Protein AF-A0A336NIZ7-F1 (afdb_monomer_lite)

Structure (mmCIF, N/CA/C/O backbone):
data_AF-A0A336NIZ7-F1
#
_entry.id   AF-A0A336NIZ7-F1
#
loop_
_atom_site.group_PDB
_atom_site.id
_atom_site.type_symbol
_atom_site.label_atom_id
_atom_site.label_alt_id
_atom_site.label_comp_id
_atom_site.label_asym_id
_atom_site.label_entity_id
_atom_site.label_seq_id
_atom_site.pdbx_PDB_ins_code
_atom_site.Cartn_x
_atom_site.Cartn_y
_atom_site.Cartn_z
_atom_site.occupancy
_atom_site.B_iso_or_equiv
_atom_site.auth_seq_id
_atom_site.auth_comp_id
_atom_site.auth_asym_id
_atom_site.auth_atom_id
_atom_site.pdbx_PDB_model_num
ATOM 1 N N . MET A 1 1 ? -16.657 -0.344 4.236 1.00 91.69 1 MET A N 1
ATOM 2 C CA . MET A 1 1 ? -17.084 -0.888 2.934 1.00 91.69 1 MET A CA 1
ATOM 3 C C . MET A 1 1 ? -17.433 -2.347 3.129 1.00 91.69 1 MET A C 1
ATOM 5 O O . MET A 1 1 ? -16.694 -3.027 3.833 1.00 91.69 1 MET A O 1
ATOM 9 N N . GLN A 1 2 ? -18.567 -2.782 2.587 1.00 92.12 2 GLN A N 1
ATOM 10 C CA . GLN A 1 2 ? -19.069 -4.150 2.727 1.00 92.12 2 GLN A CA 1
ATOM 11 C C . GLN A 1 2 ? -19.799 -4.587 1.451 1.00 92.12 2 GLN A C 1
ATOM 13 O O . GLN A 1 2 ? -20.177 -3.731 0.654 1.00 92.12 2 GLN A O 1
ATOM 18 N N . ASN A 1 3 ? -20.048 -5.885 1.288 1.00 92.06 3 ASN A N 1
ATOM 19 C CA . ASN A 1 3 ? -20.947 -6.435 0.264 1.00 92.06 3 ASN A CA 1
ATOM 20 C C . ASN A 1 3 ? -20.522 -6.124 -1.185 1.00 92.06 3 ASN A C 1
ATOM 22 O O . ASN A 1 3 ? -21.270 -5.508 -1.940 1.00 92.06 3 ASN A O 1
ATOM 26 N N . ASN A 1 4 ? -19.323 -6.558 -1.577 1.00 95.00 4 ASN A N 1
ATOM 27 C CA . ASN A 1 4 ? -18.747 -6.405 -2.919 1.00 95.00 4 ASN A CA 1
ATOM 28 C C . ASN A 1 4 ? -18.605 -4.947 -3.384 1.00 95.00 4 ASN A C 1
ATOM 30 O O . ASN A 1 4 ? -18.619 -4.660 -4.581 1.00 95.00 4 ASN A O 1
ATOM 34 N N . THR A 1 5 ? -18.452 -4.007 -2.447 1.00 97.69 5 THR A N 1
ATOM 35 C CA . THR A 1 5 ? -18.218 -2.603 -2.797 1.00 97.69 5 THR A CA 1
ATOM 36 C C . THR A 1 5 ? -16.817 -2.444 -3.387 1.00 97.69 5 THR A C 1
ATOM 38 O O . THR A 1 5 ? -15.833 -2.907 -2.809 1.00 97.69 5 THR A O 1
ATOM 41 N N . LYS A 1 6 ? -16.717 -1.705 -4.494 1.00 98.31 6 LYS A N 1
ATOM 42 C CA . LYS A 1 6 ? -15.451 -1.233 -5.064 1.00 98.31 6 LYS A CA 1
ATOM 43 C C . LYS A 1 6 ? -15.303 0.269 -4.826 1.00 98.31 6 LYS A C 1
ATOM 45 O O . LYS A 1 6 ? -16.142 1.045 -5.276 1.00 98.31 6 LYS A O 1
ATOM 50 N N . TRP A 1 7 ? -14.240 0.684 -4.140 1.00 97.94 7 TRP A N 1
ATOM 51 C CA . TRP A 1 7 ? -13.861 2.094 -4.010 1.00 97.94 7 TRP A CA 1
ATOM 52 C C . TRP A 1 7 ? -12.679 2.388 -4.923 1.00 97.94 7 TRP A C 1
ATOM 54 O O . TRP A 1 7 ? -11.599 1.829 -4.746 1.00 97.94 7 TRP A O 1
ATOM 64 N N . THR A 1 8 ? -12.887 3.263 -5.905 1.00 97.81 8 THR A N 1
ATOM 65 C CA . THR A 1 8 ? -11.811 3.717 -6.786 1.00 97.81 8 THR A CA 1
ATOM 66 C C . THR A 1 8 ? -11.203 5.014 -6.260 1.00 97.81 8 THR A C 1
ATOM 68 O O . THR A 1 8 ? -11.919 5.999 -6.073 1.00 97.81 8 THR A O 1
ATOM 71 N N . LEU A 1 9 ? -9.892 5.007 -6.026 1.00 96.88 9 LEU A N 1
ATOM 72 C CA . LEU A 1 9 ? -9.109 6.183 -5.656 1.00 96.88 9 LEU A CA 1
ATOM 73 C C . LEU A 1 9 ? -8.657 6.894 -6.923 1.00 96.88 9 LEU A C 1
ATOM 75 O O . LEU A 1 9 ? -8.061 6.272 -7.792 1.00 96.88 9 LEU A O 1
ATOM 79 N N . LYS A 1 10 ? -8.975 8.183 -7.018 1.00 95.94 10 LYS A N 1
ATOM 80 C CA . LYS A 1 10 ? -8.782 8.996 -8.218 1.00 95.94 10 LYS A CA 1
ATOM 81 C C . LYS A 1 10 ? -8.064 10.289 -7.881 1.00 95.94 10 LYS A C 1
ATOM 83 O O . LYS A 1 10 ? -8.140 10.770 -6.747 1.00 95.94 10 LYS A O 1
ATOM 88 N N . THR A 1 11 ? -7.459 10.903 -8.889 1.00 95.50 11 THR A N 1
ATOM 89 C CA . THR A 1 11 ? -6.937 12.267 -8.780 1.00 95.50 11 THR A CA 1
ATOM 90 C C . THR A 1 11 ? -8.092 13.228 -8.525 1.00 95.50 11 THR A C 1
ATOM 92 O O . THR A 1 11 ? -9.075 13.256 -9.266 1.00 95.50 11 THR A O 1
ATOM 95 N N . SER A 1 12 ? -8.000 14.033 -7.468 1.00 92.94 12 SER A N 1
ATOM 96 C CA . SER A 1 12 ? -9.045 15.012 -7.181 1.00 92.94 12 SER A CA 1
ATOM 97 C C . SER A 1 12 ? -9.093 16.093 -8.264 1.00 92.94 12 SER A C 1
ATOM 99 O O . SER A 1 12 ? -8.086 16.727 -8.578 1.00 92.94 12 SER A O 1
ATOM 101 N N . THR A 1 13 ? -10.280 16.357 -8.806 1.00 90.69 13 THR A N 1
ATOM 102 C CA . THR A 1 13 ? -10.489 17.417 -9.805 1.00 90.69 13 THR A CA 1
ATOM 103 C C . THR A 1 13 ? -10.728 18.788 -9.174 1.00 90.69 13 THR A C 1
ATOM 105 O O . THR A 1 13 ? -10.539 19.800 -9.833 1.00 90.69 13 THR A O 1
ATOM 108 N N . ASN A 1 14 ? -11.120 18.827 -7.894 1.00 88.81 14 ASN A N 1
ATOM 109 C CA . ASN A 1 14 ? -11.666 20.025 -7.248 1.00 88.81 14 ASN A CA 1
ATOM 110 C C . ASN A 1 14 ? -10.979 20.382 -5.919 1.00 88.81 14 ASN A C 1
ATOM 112 O O . ASN A 1 14 ? -11.465 21.251 -5.196 1.00 88.81 14 ASN A O 1
ATOM 116 N N . LYS A 1 15 ? -9.876 19.715 -5.554 1.00 88.44 15 LYS A N 1
ATOM 117 C CA . LYS A 1 15 ? -9.129 20.051 -4.333 1.00 88.44 15 LYS A CA 1
ATOM 118 C C . LYS A 1 15 ? -8.457 21.411 -4.518 1.00 88.44 15 LYS A C 1
ATOM 120 O O . LYS A 1 15 ? -7.594 21.566 -5.384 1.00 88.44 15 LYS A O 1
ATOM 125 N N . LYS A 1 16 ? -8.868 22.378 -3.704 1.00 90.06 16 LYS A N 1
ATOM 126 C CA . LYS A 1 16 ? -8.425 23.771 -3.771 1.00 90.06 16 LYS A CA 1
ATOM 127 C C . LYS A 1 16 ? -7.690 24.187 -2.498 1.00 90.06 16 LYS A C 1
ATOM 129 O O . LYS A 1 16 ? -7.900 23.602 -1.435 1.00 90.06 16 LYS A O 1
ATOM 134 N N . SER A 1 17 ? -6.825 25.187 -2.621 1.00 87.94 17 SER A N 1
ATOM 135 C CA . SER A 1 17 ? -6.219 25.898 -1.496 1.00 87.94 17 SER A CA 1
ATOM 136 C C . SER A 1 17 ? -7.245 26.800 -0.801 1.00 87.94 17 SER A C 1
ATOM 138 O O . SER A 1 17 ? -8.374 26.957 -1.268 1.00 87.94 17 SER A O 1
ATOM 140 N N . GLN A 1 18 ? -6.840 27.437 0.302 1.00 86.62 18 GLN A N 1
ATOM 141 C CA . GLN A 1 18 ? -7.659 28.453 0.981 1.00 86.62 18 GLN A CA 1
ATOM 142 C C . GLN A 1 18 ? -8.001 29.647 0.075 1.00 86.62 18 GLN A C 1
ATOM 144 O O . GLN A 1 18 ? -9.035 30.272 0.269 1.00 86.62 18 GLN A O 1
ATOM 149 N N . ASN A 1 19 ? -7.180 29.911 -0.946 1.00 89.62 19 ASN A N 1
ATOM 150 C CA . ASN A 1 19 ? -7.397 30.978 -1.925 1.00 89.62 19 ASN A CA 1
ATOM 151 C C . ASN A 1 19 ? -8.186 30.489 -3.157 1.00 89.62 19 ASN A C 1
ATOM 153 O O . ASN A 1 19 ? -8.080 31.077 -4.228 1.00 89.62 19 ASN A O 1
ATOM 157 N N . GLU A 1 20 ? -8.900 29.364 -3.044 1.00 88.25 20 GLU A N 1
ATOM 158 C CA . GLU A 1 20 ? -9.711 28.728 -4.097 1.00 88.25 20 GLU A CA 1
ATOM 159 C C . GLU A 1 20 ? -8.970 28.289 -5.374 1.00 88.25 20 GLU A C 1
ATOM 161 O O . GLU A 1 20 ? -9.590 27.815 -6.333 1.00 88.25 20 GLU A O 1
ATOM 166 N N . GLN A 1 21 ? -7.641 28.367 -5.382 1.00 91.25 21 GLN A N 1
ATOM 167 C CA . GLN A 1 21 ? -6.816 27.875 -6.477 1.00 91.25 21 GLN A CA 1
ATOM 168 C C . GLN A 1 21 ? -6.712 26.351 -6.418 1.00 91.25 21 GLN A C 1
ATOM 170 O O . GLN A 1 21 ? -6.537 25.782 -5.340 1.00 91.25 21 GLN A O 1
ATOM 175 N N . LEU A 1 22 ? -6.787 25.680 -7.570 1.00 92.62 22 LEU A N 1
ATOM 176 C CA . LEU A 1 22 ? -6.527 24.243 -7.645 1.00 92.62 22 LEU A CA 1
ATOM 177 C C . LEU A 1 22 ? -5.131 23.921 -7.109 1.00 92.62 22 LEU A C 1
ATOM 179 O O . LEU A 1 22 ? -4.156 24.595 -7.437 1.00 92.62 22 LEU A O 1
ATOM 183 N N . LEU A 1 23 ? -5.062 22.890 -6.271 1.00 93.50 23 LEU A N 1
ATOM 184 C CA . LEU A 1 23 ? -3.800 22.406 -5.729 1.00 93.50 23 LEU A CA 1
ATOM 185 C C . LEU A 1 23 ? -2.949 21.729 -6.805 1.00 93.50 23 LEU A C 1
ATOM 187 O O . LEU A 1 23 ? -3.465 21.234 -7.812 1.00 93.50 23 LEU A O 1
ATOM 191 N N . ASP A 1 24 ? -1.648 21.648 -6.543 1.00 93.31 24 ASP A N 1
ATOM 192 C CA . ASP A 1 24 ? -0.726 20.882 -7.374 1.00 93.31 24 ASP A CA 1
ATOM 193 C C . ASP A 1 24 ? -1.159 19.408 -7.469 1.00 93.31 24 ASP A C 1
ATOM 195 O O . ASP A 1 24 ? -1.756 18.857 -6.533 1.00 93.31 24 ASP A O 1
ATOM 199 N N . ILE A 1 25 ? -0.894 18.758 -8.604 1.00 92.56 25 ILE A N 1
ATOM 200 C CA . ILE A 1 25 ? -1.332 17.378 -8.830 1.00 92.56 25 ILE A CA 1
ATOM 201 C C . ILE A 1 25 ? -0.774 16.414 -7.774 1.00 92.56 25 ILE A C 1
ATOM 203 O O . ILE A 1 25 ? -1.528 15.563 -7.296 1.00 92.56 25 ILE A O 1
ATOM 207 N N . ALA A 1 26 ? 0.451 16.628 -7.279 1.00 89.69 26 ALA A N 1
ATOM 208 C CA . ALA A 1 26 ? 1.041 15.825 -6.209 1.00 89.69 26 ALA A CA 1
ATOM 209 C C . ALA A 1 26 ? 0.214 15.870 -4.908 1.00 89.69 26 ALA A C 1
ATOM 211 O O . ALA A 1 26 ? 0.184 14.916 -4.132 1.00 89.69 26 ALA A O 1
ATOM 212 N N . GLN A 1 27 ? -0.529 16.954 -4.669 1.00 91.94 27 GLN A N 1
ATOM 213 C CA . GLN A 1 27 ? -1.443 17.076 -3.526 1.00 91.94 27 GLN A CA 1
ATOM 214 C C . GLN A 1 27 ? -2.837 16.499 -3.815 1.00 91.94 27 GLN A C 1
ATOM 216 O O . GLN A 1 27 ? -3.575 16.142 -2.884 1.00 91.94 27 GLN A O 1
ATOM 221 N N . ARG A 1 28 ? -3.222 16.431 -5.094 1.00 95.06 28 ARG A N 1
ATOM 222 C CA . ARG A 1 28 ? -4.527 15.942 -5.570 1.00 95.06 28 ARG A CA 1
ATOM 223 C C . ARG A 1 28 ? -4.579 14.426 -5.736 1.00 95.06 28 ARG A C 1
ATOM 225 O O . ARG A 1 28 ? -5.678 13.880 -5.675 1.00 95.06 28 ARG A O 1
ATOM 232 N N . VAL A 1 29 ? -3.432 13.759 -5.862 1.00 95.44 29 VAL A N 1
ATOM 233 C CA . VAL A 1 29 ? -3.313 12.286 -5.857 1.00 95.44 29 VAL A CA 1
ATOM 234 C C . VAL A 1 29 ? -3.297 11.672 -4.449 1.00 95.44 29 VAL A C 1
ATOM 236 O O . VAL A 1 29 ? -3.320 10.451 -4.287 1.00 95.44 29 VAL A O 1
ATOM 239 N N . ARG A 1 30 ? -3.301 12.514 -3.409 1.00 94.62 30 ARG A N 1
ATOM 240 C CA . ARG A 1 30 ? -3.371 12.099 -2.006 1.00 94.62 30 ARG A CA 1
ATOM 241 C C . ARG A 1 30 ? -4.811 12.032 -1.497 1.00 94.62 30 ARG A C 1
ATOM 243 O O . ARG A 1 30 ? -5.530 13.041 -1.508 1.00 94.62 30 ARG A O 1
ATOM 250 N N . SER A 1 31 ? -5.164 10.876 -0.938 1.00 95.12 31 SER A N 1
ATOM 251 C CA . SER A 1 31 ? -6.405 10.628 -0.200 1.00 95.12 31 SER A CA 1
ATOM 252 C C . SER A 1 31 ? -6.125 10.327 1.273 1.00 95.12 31 SER A C 1
ATOM 254 O O . SER A 1 31 ? -5.148 9.659 1.597 1.00 95.12 31 SER A O 1
ATOM 256 N N . ASP A 1 32 ? -7.005 10.785 2.162 1.00 94.38 32 ASP A N 1
ATOM 257 C CA . ASP A 1 32 ? -6.886 10.616 3.612 1.00 94.38 32 ASP A CA 1
ATOM 258 C C . ASP A 1 32 ? -8.187 10.037 4.179 1.00 94.38 32 ASP A C 1
ATOM 260 O O . ASP A 1 32 ? -9.279 10.532 3.892 1.00 94.38 32 ASP A O 1
ATOM 264 N N . ILE A 1 33 ? -8.079 9.004 5.011 1.00 94.69 33 ILE A N 1
ATOM 265 C CA . ILE A 1 33 ? -9.203 8.427 5.750 1.00 94.69 33 ILE A CA 1
ATOM 266 C C . ILE A 1 33 ? -8.791 8.126 7.190 1.00 94.69 33 ILE A C 1
ATOM 268 O O . ILE A 1 33 ? -7.702 7.634 7.465 1.00 94.69 33 ILE A O 1
ATOM 272 N N . SER A 1 34 ? -9.676 8.396 8.145 1.00 95.12 34 SER A N 1
ATOM 273 C CA . SER A 1 34 ? -9.349 8.181 9.560 1.00 95.12 34 SER A CA 1
ATOM 274 C C . SER A 1 34 ? -9.357 6.708 9.967 1.00 95.12 34 SER A C 1
ATOM 276 O O . SER A 1 34 ? -8.466 6.260 10.680 1.00 95.12 34 SER A O 1
ATOM 278 N N . VAL A 1 35 ? -10.355 5.946 9.519 1.00 95.94 35 VAL A N 1
ATOM 279 C CA . VAL A 1 35 ? -10.488 4.512 9.792 1.00 95.94 35 VAL A CA 1
ATOM 280 C C . VAL A 1 35 ? -11.074 3.835 8.567 1.00 95.94 35 VAL A C 1
ATOM 282 O O . VAL A 1 35 ? -12.094 4.280 8.040 1.00 95.94 35 VAL A O 1
ATOM 285 N N . LEU A 1 36 ? -10.467 2.729 8.151 1.00 97.12 36 LEU A N 1
ATOM 286 C CA . LEU A 1 36 ? -10.943 1.900 7.060 1.00 97.12 36 LEU A CA 1
ATOM 287 C C . LEU A 1 36 ? -11.350 0.519 7.578 1.00 97.12 36 LEU A C 1
ATOM 289 O O . LEU A 1 36 ? -10.544 -0.228 8.128 1.00 97.12 36 LEU A O 1
ATOM 293 N N . ASN A 1 37 ? -12.613 0.174 7.344 1.00 97.56 37 ASN A N 1
ATOM 294 C CA . ASN A 1 37 ? -13.128 -1.180 7.499 1.00 97.56 37 ASN A CA 1
ATOM 295 C C . ASN A 1 37 ? -13.465 -1.710 6.105 1.00 97.56 37 ASN A C 1
ATOM 297 O O . ASN A 1 37 ? -14.316 -1.125 5.425 1.00 97.56 37 ASN A O 1
ATOM 301 N N . ILE A 1 38 ? -12.804 -2.781 5.680 1.00 97.88 38 ILE A N 1
ATOM 302 C CA . ILE A 1 38 ? -12.994 -3.423 4.381 1.00 97.88 38 ILE A CA 1
ATOM 303 C C . ILE A 1 38 ? -13.462 -4.862 4.605 1.00 97.88 38 ILE A C 1
ATOM 305 O O . ILE A 1 38 ? -12.769 -5.659 5.231 1.00 97.88 38 ILE A O 1
ATOM 309 N N . ASN A 1 39 ? -14.671 -5.170 4.136 1.00 98.25 39 ASN A N 1
ATOM 310 C CA . ASN A 1 39 ? -15.272 -6.494 4.242 1.00 98.25 39 ASN A CA 1
ATOM 311 C C . ASN A 1 39 ? -15.780 -6.945 2.874 1.00 98.25 39 ASN A C 1
ATOM 313 O O . ASN A 1 39 ? -16.609 -6.240 2.305 1.00 98.25 39 ASN A O 1
ATOM 317 N N . ASP A 1 40 ? -15.299 -8.070 2.344 1.00 98.19 40 ASP A N 1
ATOM 318 C CA . ASP A 1 40 ? -15.721 -8.588 1.027 1.00 98.19 40 ASP A CA 1
ATOM 319 C C . ASP A 1 40 ? -15.803 -7.469 -0.026 1.00 98.19 40 ASP A C 1
ATOM 321 O O . ASP A 1 40 ? -16.867 -7.166 -0.557 1.00 98.19 40 ASP A O 1
ATOM 325 N N . SER A 1 41 ? -14.727 -6.702 -0.186 1.00 98.50 41 SER A N 1
ATOM 326 C CA . SER A 1 41 ? -14.725 -5.431 -0.919 1.00 98.50 41 SER A CA 1
ATOM 327 C C . SER A 1 41 ? -13.326 -5.121 -1.434 1.00 98.50 41 SER A C 1
ATOM 329 O O . SER A 1 41 ? -12.338 -5.642 -0.913 1.00 98.50 41 SER A O 1
ATOM 331 N N . SER A 1 42 ? -13.244 -4.231 -2.421 1.00 98.50 42 SER A N 1
ATOM 332 C CA . SER A 1 42 ? -11.987 -3.858 -3.066 1.00 98.50 42 SER A CA 1
ATOM 333 C C . SER A 1 42 ? -11.730 -2.356 -3.039 1.00 98.50 42 SER A C 1
ATOM 335 O O . SER A 1 42 ? -12.642 -1.539 -3.187 1.00 98.50 42 SER A O 1
ATOM 337 N N . ILE A 1 43 ? -10.461 -1.991 -2.885 1.00 98.62 43 ILE A N 1
ATOM 338 C CA . ILE A 1 43 ? -9.950 -0.656 -3.202 1.00 98.62 43 ILE A CA 1
ATOM 339 C C . ILE A 1 43 ? -9.138 -0.762 -4.483 1.00 98.62 43 ILE A C 1
ATOM 341 O O . ILE A 1 43 ? -8.327 -1.671 -4.642 1.00 98.62 43 ILE A O 1
ATOM 345 N N . VAL A 1 44 ? -9.357 0.164 -5.406 1.00 98.50 44 VAL A N 1
ATOM 346 C CA . VAL A 1 44 ? -8.657 0.191 -6.689 1.00 98.50 44 VAL A CA 1
ATOM 347 C C . VAL A 1 44 ? -8.084 1.576 -6.897 1.00 98.50 44 VAL A C 1
ATOM 349 O O . VAL A 1 44 ? -8.841 2.537 -7.001 1.00 98.50 44 VAL A O 1
ATOM 352 N N . PHE A 1 45 ? -6.764 1.684 -6.957 1.00 98.50 45 PHE A N 1
ATOM 353 C CA . PHE A 1 45 ? -6.133 2.904 -7.434 1.00 98.50 45 PHE A CA 1
ATOM 354 C C . PHE A 1 45 ? -6.383 3.035 -8.944 1.00 98.50 45 PHE A C 1
ATOM 356 O O . PHE A 1 45 ? -6.206 2.076 -9.699 1.00 98.50 45 PHE A O 1
ATOM 363 N N . GLU A 1 46 ? -6.906 4.184 -9.371 1.00 97.19 46 GLU A N 1
ATOM 364 C CA . GLU A 1 46 ? -7.043 4.516 -10.791 1.00 97.19 46 GLU A CA 1
ATOM 365 C C . GLU A 1 46 ? -5.660 4.688 -11.425 1.00 97.19 46 GLU A C 1
ATOM 367 O O . GLU A 1 46 ? -4.669 4.855 -10.720 1.00 97.19 46 GLU A O 1
ATOM 372 N N . GLU A 1 47 ? -5.585 4.613 -12.753 1.00 95.12 47 GLU A N 1
ATOM 373 C CA . GLU A 1 47 ? -4.318 4.804 -13.453 1.00 95.12 47 GLU A CA 1
ATOM 374 C C . GLU A 1 47 ? -3.663 6.152 -13.074 1.00 95.12 47 GLU A C 1
ATOM 376 O O . GLU A 1 47 ? -4.370 7.154 -12.880 1.00 95.12 47 GLU A O 1
ATOM 381 N N . PRO A 1 48 ? -2.319 6.196 -12.975 1.00 94.06 48 PRO A N 1
ATOM 382 C CA . PRO A 1 48 ? -1.588 7.416 -12.646 1.00 94.06 48 PRO A CA 1
ATOM 383 C C . PRO A 1 48 ? -1.951 8.567 -13.586 1.00 94.06 48 PRO A C 1
ATOM 385 O O . PRO A 1 48 ? -2.120 8.384 -14.791 1.00 94.06 48 PRO A O 1
ATOM 388 N N . THR A 1 49 ? -2.049 9.780 -13.045 1.00 93.25 49 THR A N 1
ATOM 389 C CA . THR A 1 49 ? -2.342 10.987 -13.834 1.00 93.25 49 THR A CA 1
ATOM 390 C C . THR A 1 49 ? -1.074 11.817 -13.970 1.00 93.25 49 THR A C 1
ATOM 392 O O . THR A 1 49 ? -0.497 12.187 -12.955 1.00 93.25 49 THR A O 1
ATOM 395 N N . GLU A 1 50 ? -0.641 12.116 -15.199 1.00 90.69 50 GLU A N 1
ATOM 396 C CA . GLU A 1 50 ? 0.596 12.883 -15.462 1.00 90.69 50 GLU A CA 1
ATOM 397 C C . GLU A 1 50 ? 1.807 12.317 -14.685 1.00 90.69 50 GLU A C 1
ATOM 399 O O . GLU A 1 50 ? 2.508 13.051 -13.996 1.00 90.69 50 GLU A O 1
ATOM 404 N N . ASP A 1 51 ? 1.997 10.993 -14.723 1.00 89.25 51 ASP A N 1
ATOM 405 C CA . ASP A 1 51 ? 3.028 10.241 -13.980 1.00 89.25 51 ASP A CA 1
ATOM 406 C C . ASP A 1 51 ? 2.949 10.325 -12.439 1.00 89.25 51 ASP A C 1
ATOM 408 O O . ASP A 1 51 ? 3.840 9.840 -11.738 1.00 89.25 51 ASP A O 1
ATOM 412 N N . HIS A 1 52 ? 1.865 10.874 -11.880 1.00 93.06 52 HIS A N 1
ATOM 413 C CA . HIS A 1 52 ? 1.631 10.901 -10.439 1.00 93.06 52 HIS A CA 1
ATOM 414 C C . HIS A 1 52 ? 0.784 9.708 -10.002 1.00 93.06 52 HIS A C 1
ATOM 416 O O . HIS A 1 52 ? -0.407 9.611 -10.316 1.00 93.06 52 HIS A O 1
ATOM 422 N N . TYR A 1 53 ? 1.421 8.826 -9.238 1.00 96.00 53 TYR A N 1
ATOM 423 C CA . TYR A 1 53 ? 0.786 7.701 -8.566 1.00 96.00 53 TYR A CA 1
ATOM 424 C C . TYR A 1 53 ? 0.062 8.158 -7.300 1.00 96.00 53 TYR A C 1
ATOM 426 O O . TYR A 1 53 ? 0.390 9.181 -6.686 1.00 96.00 53 TYR A O 1
ATOM 434 N N . HIS A 1 54 ? -0.947 7.398 -6.900 1.00 97.25 54 HIS A N 1
ATOM 435 C CA . HIS A 1 54 ? -1.829 7.764 -5.806 1.00 97.25 54 HIS A CA 1
ATOM 436 C C . HIS A 1 54 ? -1.301 7.273 -4.466 1.00 97.25 54 HIS A C 1
ATOM 438 O O . HIS A 1 54 ? -0.697 6.212 -4.332 1.00 97.25 54 HIS A O 1
ATOM 444 N N . THR A 1 55 ? -1.584 8.049 -3.422 1.00 96.94 55 THR A N 1
ATOM 445 C CA . THR A 1 55 ? -1.282 7.656 -2.044 1.00 96.94 55 THR A CA 1
ATOM 446 C C . THR A 1 55 ? -2.543 7.708 -1.197 1.00 96.94 55 THR A C 1
ATOM 448 O O . THR A 1 55 ? -3.200 8.749 -1.102 1.00 96.94 55 THR A O 1
ATOM 451 N N . LEU A 1 56 ? -2.869 6.593 -0.542 1.00 97.56 56 LEU A N 1
ATOM 452 C CA . LEU A 1 56 ? -3.907 6.532 0.483 1.00 97.56 56 LEU A CA 1
ATOM 453 C C . LEU A 1 56 ? -3.268 6.555 1.872 1.00 97.56 56 LEU A C 1
ATOM 455 O O . LEU A 1 56 ? -2.589 5.610 2.265 1.00 97.56 56 LEU A O 1
ATOM 459 N N . HIS A 1 57 ? -3.554 7.600 2.643 1.00 96.19 57 HIS A N 1
ATOM 460 C CA . HIS A 1 57 ? -3.252 7.663 4.067 1.00 96.19 57 HIS A CA 1
ATOM 461 C C . HIS A 1 57 ? -4.443 7.177 4.890 1.00 96.19 57 HIS A C 1
ATOM 463 O O . HIS A 1 57 ? -5.576 7.619 4.693 1.00 96.19 57 HIS A O 1
ATOM 469 N N . ILE A 1 58 ? -4.175 6.305 5.858 1.00 96.44 58 ILE A N 1
ATOM 470 C CA . ILE A 1 58 ? -5.154 5.787 6.814 1.00 96.44 58 ILE A CA 1
ATOM 471 C C . ILE A 1 58 ? -4.703 6.139 8.228 1.00 96.44 58 ILE A C 1
ATOM 473 O O . ILE A 1 58 ? -3.529 5.997 8.546 1.00 96.44 58 ILE A O 1
ATOM 477 N N . GLY A 1 59 ? -5.621 6.559 9.096 1.00 93.31 59 GLY A N 1
ATOM 478 C CA . GLY A 1 59 ? -5.312 6.916 10.485 1.00 93.31 59 GLY A CA 1
ATOM 479 C C . GLY A 1 59 ? -5.062 8.406 10.708 1.00 93.31 59 GLY A C 1
ATOM 480 O O . GLY A 1 59 ? -4.798 8.821 11.836 1.00 93.31 59 GLY A O 1
ATOM 481 N N . SER A 1 60 ? -5.184 9.241 9.671 1.00 79.56 60 SER A N 1
ATOM 482 C CA . SER A 1 60 ? -5.124 10.695 9.826 1.00 79.56 60 SER A CA 1
ATOM 483 C C . SER A 1 60 ? -6.429 11.246 10.430 1.00 79.56 60 SER A C 1
ATOM 485 O O . SER A 1 60 ? -7.533 10.779 10.148 1.00 79.56 60 SER A O 1
ATOM 487 N N . GLY A 1 61 ? -6.316 12.234 11.325 1.00 72.62 61 GLY A N 1
ATOM 488 C CA . GLY A 1 61 ? -7.467 12.979 11.860 1.00 72.62 61 GLY A CA 1
ATOM 489 C C . GLY A 1 61 ? -8.193 12.375 13.072 1.00 72.62 61 GLY A C 1
ATOM 490 O O . GLY A 1 61 ? -9.174 12.960 13.525 1.00 72.62 61 GLY A O 1
ATOM 491 N N . ARG A 1 62 ? -7.738 11.244 13.638 1.00 78.00 62 ARG A N 1
ATOM 492 C CA . ARG A 1 62 ? -8.283 10.681 14.896 1.00 78.00 62 ARG A CA 1
ATOM 493 C C . ARG A 1 62 ? -7.175 10.175 15.840 1.00 78.00 62 ARG A C 1
ATOM 495 O O . ARG A 1 62 ? -6.930 8.971 15.881 1.00 78.00 62 ARG A O 1
ATOM 502 N N . PRO A 1 63 ? -6.553 11.049 16.656 1.00 73.19 63 PRO A N 1
ATOM 503 C CA . PRO A 1 63 ? -5.330 10.733 17.411 1.00 73.19 63 PRO A CA 1
ATOM 504 C C . PRO A 1 63 ? -5.465 9.579 18.419 1.00 73.19 63 PRO A C 1
ATOM 506 O O . PRO A 1 63 ? -4.480 8.924 18.739 1.00 73.19 63 PRO A O 1
ATOM 509 N N . ASN A 1 64 ? -6.681 9.283 18.887 1.00 82.44 64 ASN A N 1
ATOM 510 C CA . ASN A 1 64 ? -6.923 8.231 19.881 1.00 82.44 64 ASN A CA 1
ATOM 511 C C . ASN A 1 64 ? -7.307 6.873 19.270 1.00 82.44 64 ASN A C 1
ATOM 513 O O . ASN A 1 64 ? -7.540 5.910 20.002 1.00 82.44 64 ASN A O 1
ATOM 517 N N . THR A 1 65 ? -7.400 6.769 17.940 1.00 87.56 65 THR A N 1
ATOM 518 C CA . THR A 1 65 ? -7.771 5.506 17.293 1.00 87.56 65 THR A CA 1
ATOM 519 C C . THR A 1 65 ? -6.525 4.687 17.007 1.00 87.56 65 THR A C 1
ATOM 521 O O . THR A 1 65 ? -5.786 4.982 16.078 1.00 87.56 65 THR A O 1
ATOM 524 N N . LYS A 1 66 ? -6.297 3.632 17.796 1.00 89.62 66 LYS A N 1
ATOM 525 C CA . LYS A 1 66 ? -5.165 2.725 17.561 1.00 89.62 66 LY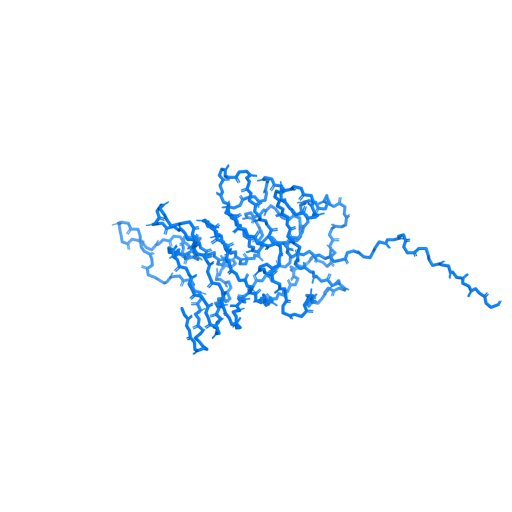S A CA 1
ATOM 526 C C . LYS A 1 66 ? -5.386 1.851 16.336 1.00 89.62 66 LYS A C 1
ATOM 528 O O . LYS A 1 66 ? -4.512 1.768 15.491 1.00 89.62 66 LYS A O 1
ATOM 533 N N . LYS A 1 67 ? -6.549 1.208 16.230 1.00 93.50 67 LYS A N 1
ATOM 534 C CA . LYS A 1 67 ? -6.865 0.264 15.154 1.00 93.50 67 LYS A CA 1
ATOM 535 C C . LYS A 1 67 ? -7.570 0.977 14.007 1.00 93.50 67 LYS A C 1
ATOM 537 O O . LYS A 1 67 ? -8.761 1.265 14.097 1.00 93.50 67 LYS A O 1
ATOM 542 N N . VAL A 1 68 ? -6.822 1.279 12.953 1.00 97.19 68 VAL A N 1
ATOM 543 C CA . VAL A 1 68 ? -7.269 2.172 11.870 1.00 97.19 68 VAL A CA 1
ATOM 544 C C . VAL A 1 68 ? -7.550 1.430 10.566 1.00 97.19 68 VAL A C 1
ATOM 546 O O . VAL A 1 68 ? -8.270 1.956 9.725 1.00 97.19 68 VAL A O 1
ATOM 549 N N . TYR A 1 69 ? -7.045 0.202 10.410 1.00 98.12 69 TYR A N 1
ATOM 550 C CA . TYR A 1 69 ? -7.319 -0.652 9.255 1.00 98.12 69 TYR A CA 1
ATOM 551 C C . TYR A 1 69 ? -7.826 -2.027 9.694 1.00 98.12 69 TYR A C 1
ATOM 553 O O . TYR A 1 69 ? -7.154 -2.768 10.421 1.00 98.12 69 TYR A O 1
ATOM 561 N N . ASN A 1 70 ? -9.013 -2.393 9.223 1.00 98.00 70 ASN A N 1
ATOM 562 C CA . ASN A 1 70 ? -9.669 -3.649 9.559 1.00 98.00 70 ASN A CA 1
ATOM 563 C C . ASN A 1 70 ? -10.126 -4.358 8.288 1.00 98.00 70 ASN A C 1
ATOM 565 O O . ASN A 1 70 ? -11.065 -3.897 7.641 1.00 98.00 70 ASN A O 1
ATOM 569 N N . ALA A 1 71 ? -9.481 -5.477 7.966 1.00 98.31 71 ALA A N 1
ATOM 570 C CA . ALA A 1 71 ? -9.884 -6.351 6.874 1.00 98.31 71 ALA A CA 1
ATOM 571 C C . ALA A 1 71 ? -10.603 -7.599 7.395 1.00 98.31 71 ALA A C 1
ATOM 573 O O . ALA A 1 71 ? -10.130 -8.276 8.310 1.00 98.31 71 ALA A O 1
ATOM 574 N N . THR A 1 72 ? -11.738 -7.913 6.785 1.00 98.00 72 THR A N 1
ATOM 575 C CA . THR A 1 72 ? -12.514 -9.137 7.002 1.00 98.00 72 THR A CA 1
ATOM 576 C C . THR A 1 72 ? -12.982 -9.685 5.657 1.00 98.00 72 THR A C 1
ATOM 578 O O . THR A 1 72 ? -13.025 -8.955 4.665 1.00 98.00 72 THR A O 1
ATOM 581 N N . GLY A 1 73 ? -13.314 -10.976 5.608 1.00 96.81 73 GLY A N 1
ATOM 582 C CA . GLY A 1 73 ? -13.742 -11.610 4.361 1.00 96.81 73 GLY A CA 1
ATOM 583 C C . GLY A 1 73 ? -12.692 -11.488 3.248 1.00 96.81 73 GLY A C 1
ATOM 584 O O . GLY A 1 73 ? -11.484 -11.458 3.506 1.00 96.81 73 GLY A O 1
ATOM 585 N N . LYS A 1 74 ? -13.150 -11.400 2.000 1.00 97.19 74 LYS A N 1
ATOM 586 C CA . LYS A 1 74 ? -12.320 -11.183 0.812 1.00 97.19 74 LYS A CA 1
ATOM 587 C C . LYS A 1 74 ? -12.040 -9.686 0.616 1.00 97.19 74 LYS A C 1
ATOM 589 O O . LYS A 1 74 ? -12.680 -9.015 -0.188 1.00 97.19 74 LYS A O 1
ATOM 594 N N . ALA A 1 75 ? -11.094 -9.158 1.388 1.00 98.38 75 ALA A N 1
ATOM 595 C CA . ALA A 1 75 ? -10.602 -7.789 1.242 1.00 98.38 75 ALA A CA 1
ATOM 596 C C . ALA A 1 75 ? -9.492 -7.705 0.184 1.00 98.38 75 ALA A C 1
ATOM 598 O O . ALA A 1 75 ? -8.514 -8.454 0.256 1.00 98.38 75 ALA A O 1
ATOM 599 N N . GLU A 1 76 ? -9.615 -6.774 -0.761 1.00 98.62 76 GLU A N 1
ATOM 600 C CA . GLU A 1 76 ? -8.695 -6.646 -1.897 1.00 98.62 76 GLU A CA 1
ATOM 601 C C . GLU A 1 76 ? -8.204 -5.205 -2.084 1.00 98.62 76 GLU A C 1
ATOM 603 O O . GLU A 1 76 ? -8.955 -4.248 -1.884 1.00 98.62 76 GLU A O 1
ATOM 608 N N . ILE A 1 77 ? -6.947 -5.039 -2.499 1.00 98.75 77 ILE A N 1
ATOM 609 C CA . ILE A 1 77 ? -6.408 -3.748 -2.947 1.00 98.75 77 ILE A CA 1
ATOM 610 C C . ILE A 1 77 ? -5.631 -3.947 -4.249 1.00 98.75 77 ILE A C 1
ATOM 612 O O . ILE A 1 77 ? -4.796 -4.846 -4.347 1.00 98.75 77 ILE A O 1
ATOM 616 N N . HIS A 1 78 ? -5.905 -3.098 -5.237 1.00 98.56 78 HIS A N 1
ATOM 617 C CA . HIS A 1 78 ? -5.261 -3.104 -6.548 1.00 98.56 78 HIS A CA 1
ATOM 618 C C . HIS A 1 78 ? -4.355 -1.884 -6.688 1.00 98.56 78 HIS A C 1
ATOM 620 O O . HIS A 1 78 ? -4.856 -0.762 -6.654 1.00 98.56 78 HIS A O 1
ATOM 626 N N . PHE A 1 79 ? -3.056 -2.128 -6.853 1.00 98.44 79 PHE A N 1
ATOM 627 C CA . PHE A 1 79 ? -2.009 -1.121 -7.028 1.00 98.44 79 PHE A CA 1
ATOM 628 C C . PHE A 1 79 ? -1.566 -1.041 -8.490 1.00 98.44 79 PHE A C 1
ATOM 630 O O . PHE A 1 79 ? -1.494 -2.067 -9.172 1.00 98.44 79 PHE A O 1
ATOM 637 N N . ASN A 1 80 ? -1.177 0.151 -8.928 1.00 96.88 80 ASN A N 1
ATOM 638 C CA . ASN A 1 80 ? -0.445 0.387 -10.161 1.00 96.88 80 ASN A CA 1
ATOM 639 C C . ASN A 1 80 ? 1.039 0.585 -9.852 1.00 96.88 80 ASN A C 1
ATOM 641 O O . ASN A 1 80 ? 1.404 1.249 -8.879 1.00 96.88 80 ASN A O 1
ATOM 645 N N . VAL A 1 81 ? 1.903 0.017 -10.693 1.00 93.56 81 VAL A N 1
ATOM 646 C CA . VAL A 1 81 ? 3.357 0.200 -10.607 1.00 93.56 81 VAL A CA 1
ATOM 647 C C . VAL A 1 81 ? 3.985 0.331 -11.994 1.00 93.56 81 VAL A C 1
ATOM 649 O O . VAL A 1 81 ? 3.596 -0.350 -12.940 1.00 93.56 81 VAL A O 1
ATOM 652 N N . GLU A 1 82 ? 5.008 1.158 -12.114 1.00 91.50 82 GLU A N 1
ATOM 653 C CA . GLU A 1 82 ? 6.021 1.052 -13.161 1.00 91.50 82 GLU A CA 1
ATOM 654 C C . GLU A 1 82 ? 7.323 0.638 -12.475 1.00 91.50 82 GLU A C 1
ATOM 656 O O . GLU A 1 82 ? 7.705 1.181 -11.437 1.00 91.50 82 GLU A O 1
ATOM 661 N N . TRP A 1 83 ? 7.975 -0.401 -12.992 1.00 87.38 83 TRP A N 1
ATOM 662 C CA . TRP A 1 83 ? 9.117 -0.995 -12.308 1.00 87.38 83 TRP A CA 1
ATOM 663 C C . TRP A 1 83 ? 10.324 -0.050 -12.297 1.00 87.38 83 TRP A C 1
ATOM 665 O O . TRP A 1 83 ? 11.063 0.025 -13.273 1.00 87.38 83 TRP A O 1
ATOM 675 N N . SER A 1 84 ? 10.540 0.610 -11.159 1.00 79.81 84 SER A N 1
ATOM 676 C CA . SER A 1 84 ? 11.656 1.517 -10.882 1.00 79.81 84 SER A CA 1
ATOM 677 C C . SER A 1 84 ? 12.532 0.972 -9.737 1.00 79.81 84 SER A C 1
ATOM 679 O O . SER A 1 84 ? 12.500 1.497 -8.619 1.00 79.81 84 SER A O 1
ATOM 681 N N . ASP A 1 85 ? 13.248 -0.141 -9.972 1.00 76.12 85 ASP A N 1
ATOM 682 C CA . ASP A 1 85 ? 14.119 -0.773 -8.954 1.00 76.12 85 ASP A CA 1
ATOM 683 C C . ASP A 1 85 ? 15.167 0.221 -8.437 1.00 76.12 85 ASP A C 1
ATOM 685 O O . ASP A 1 85 ? 15.634 1.090 -9.172 1.00 76.12 85 ASP A O 1
ATOM 689 N N . SER A 1 86 ? 15.551 0.078 -7.170 1.00 69.75 86 SER A N 1
ATOM 690 C CA . SER A 1 86 ? 16.587 0.895 -6.519 1.00 69.75 86 SER A CA 1
ATOM 691 C C . SER A 1 86 ? 16.313 2.409 -6.462 1.00 69.75 86 SER A C 1
ATOM 693 O O . SER A 1 86 ? 17.155 3.160 -5.966 1.00 69.75 86 SER A O 1
ATOM 695 N N . ALA A 1 87 ? 15.146 2.884 -6.912 1.00 72.06 87 ALA A N 1
ATOM 696 C CA . ALA A 1 87 ? 14.744 4.270 -6.732 1.00 72.06 87 ALA A CA 1
ATOM 697 C C . ALA A 1 87 ? 14.513 4.572 -5.241 1.00 72.06 87 ALA A C 1
ATOM 699 O O . ALA A 1 87 ? 13.956 3.761 -4.487 1.00 72.06 87 ALA A O 1
ATOM 700 N N . ALA A 1 88 ? 14.913 5.773 -4.814 1.00 78.56 88 ALA A N 1
ATOM 701 C CA . ALA A 1 88 ? 14.479 6.319 -3.531 1.00 78.56 88 ALA A CA 1
ATOM 702 C C . ALA A 1 88 ? 12.945 6.294 -3.463 1.00 78.56 88 ALA A C 1
ATOM 704 O O . ALA A 1 88 ? 12.289 6.501 -4.482 1.00 78.56 88 ALA A O 1
ATOM 705 N N . VAL A 1 89 ? 12.368 6.050 -2.283 1.00 79.38 89 VAL A N 1
ATOM 706 C CA . VAL A 1 89 ? 10.922 5.790 -2.158 1.00 79.38 89 VAL A CA 1
ATOM 707 C C . VAL A 1 89 ? 10.049 6.920 -2.719 1.00 79.38 89 VAL A C 1
ATOM 709 O O . VAL A 1 89 ? 9.027 6.665 -3.334 1.00 79.38 89 VAL A O 1
ATOM 712 N N . ASN A 1 90 ? 10.498 8.172 -2.611 1.00 79.56 90 ASN A N 1
ATOM 713 C CA . ASN A 1 90 ? 9.814 9.349 -3.157 1.00 79.56 90 ASN A CA 1
ATOM 714 C C . ASN A 1 90 ? 9.940 9.514 -4.684 1.00 79.56 90 ASN A C 1
ATOM 716 O O . ASN A 1 90 ? 9.371 10.445 -5.246 1.00 79.56 90 ASN A O 1
ATOM 720 N N . LYS A 1 91 ? 10.728 8.662 -5.339 1.00 84.12 91 LYS A N 1
ATOM 721 C CA . LYS A 1 91 ? 10.902 8.589 -6.793 1.00 84.12 91 LYS A CA 1
ATOM 722 C C . LYS A 1 91 ? 10.365 7.277 -7.366 1.00 84.12 91 LYS A C 1
ATOM 724 O O . LYS A 1 91 ? 10.500 7.049 -8.564 1.00 84.12 91 LYS A O 1
ATOM 729 N N . GLN A 1 92 ? 9.821 6.399 -6.522 1.00 88.69 92 GLN A N 1
ATOM 730 C CA . GLN A 1 92 ? 9.220 5.158 -6.985 1.00 88.69 92 GLN A CA 1
ATOM 731 C C . GLN A 1 92 ? 7.928 5.464 -7.729 1.00 88.69 92 GLN A C 1
ATOM 733 O O . GLN A 1 92 ? 7.105 6.261 -7.285 1.00 88.69 92 GLN A O 1
ATOM 738 N N . LYS A 1 93 ? 7.752 4.796 -8.863 1.00 91.88 93 LYS A N 1
ATOM 739 C CA . LYS A 1 93 ? 6.532 4.876 -9.657 1.00 91.88 93 LYS A CA 1
ATOM 740 C C . LYS A 1 93 ? 5.557 3.800 -9.199 1.00 91.88 93 LYS A C 1
ATOM 742 O O . LYS A 1 93 ? 5.416 2.753 -9.830 1.00 91.88 93 LYS A O 1
ATOM 747 N N . ALA A 1 94 ? 4.957 4.009 -8.037 1.00 94.50 94 ALA A N 1
ATOM 748 C CA . ALA A 1 94 ? 4.047 3.050 -7.434 1.00 94.50 94 ALA A CA 1
ATOM 749 C C . ALA A 1 94 ? 2.952 3.753 -6.639 1.00 94.50 94 ALA A C 1
ATOM 751 O O . ALA A 1 94 ? 3.186 4.787 -6.018 1.00 94.50 94 ALA A O 1
ATOM 752 N N . ASP A 1 95 ? 1.767 3.150 -6.615 1.00 97.69 95 ASP A N 1
ATOM 753 C CA . ASP A 1 95 ? 0.753 3.539 -5.646 1.00 97.69 95 ASP A CA 1
ATOM 754 C C . ASP A 1 95 ? 1.199 3.143 -4.233 1.00 97.69 95 ASP A C 1
ATOM 756 O O . ASP A 1 95 ? 1.834 2.102 -4.021 1.00 97.69 95 ASP A O 1
ATOM 760 N N . HIS A 1 96 ? 0.825 3.956 -3.246 1.00 97.12 96 HIS A N 1
ATOM 761 C CA . HIS A 1 96 ? 1.240 3.767 -1.860 1.00 97.12 96 HIS A CA 1
ATOM 762 C C . HIS A 1 96 ? 0.054 3.742 -0.892 1.00 97.12 96 HIS A C 1
ATOM 764 O O . HIS A 1 96 ? -0.873 4.553 -0.955 1.00 97.12 96 HIS A O 1
ATOM 770 N N . LEU A 1 97 ? 0.117 2.832 0.076 1.00 98.06 97 LEU A N 1
ATOM 771 C CA . LEU A 1 97 ? -0.800 2.748 1.206 1.00 98.06 97 LEU A CA 1
ATOM 772 C C . LEU A 1 97 ? -0.043 3.015 2.508 1.00 98.06 97 LEU A C 1
ATOM 774 O O . LEU A 1 97 ? 0.774 2.206 2.942 1.00 98.06 97 LEU A O 1
ATOM 778 N N . LEU A 1 98 ? -0.340 4.134 3.160 1.00 96.31 98 LEU A N 1
ATOM 779 C CA . LEU A 1 98 ? 0.349 4.583 4.367 1.00 96.31 98 LEU A CA 1
ATOM 780 C C . LEU A 1 98 ? -0.604 4.521 5.561 1.00 96.31 98 LEU A C 1
ATOM 782 O O . LEU A 1 98 ? -1.565 5.280 5.653 1.00 96.31 98 LEU A O 1
ATOM 786 N N . ILE A 1 99 ? -0.354 3.592 6.481 1.00 96.62 99 ILE A N 1
ATOM 787 C CA . ILE A 1 99 ? -1.238 3.299 7.610 1.00 96.6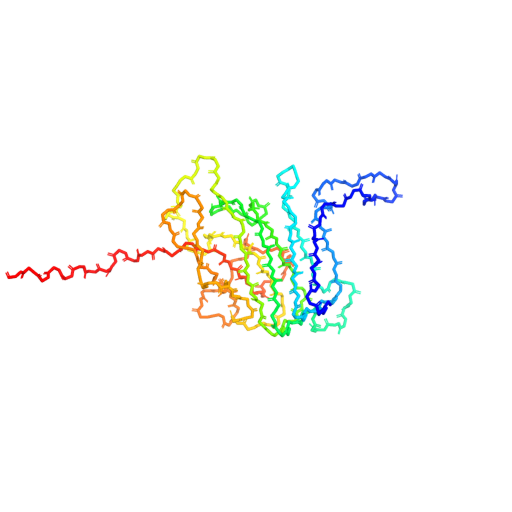2 99 ILE A CA 1
ATOM 788 C C . ILE A 1 99 ? -0.606 3.794 8.910 1.00 96.62 99 ILE A C 1
ATOM 790 O O . ILE A 1 99 ? 0.353 3.223 9.433 1.00 96.62 99 ILE A O 1
ATOM 794 N N . HIS A 1 100 ? -1.203 4.841 9.467 1.00 94.00 100 HIS A N 1
ATOM 795 C CA . HIS A 1 100 ? -0.829 5.466 10.727 1.00 94.00 100 HIS A CA 1
ATOM 796 C C . HIS A 1 100 ? -1.587 4.832 11.905 1.00 94.00 100 HIS A C 1
ATOM 798 O O . HIS A 1 100 ? -2.411 5.472 12.552 1.00 94.00 100 HIS A O 1
ATOM 804 N N . GLY A 1 101 ? -1.332 3.550 12.166 1.00 94.00 101 GLY A N 1
ATOM 805 C CA . GLY A 1 101 ? -1.929 2.814 13.279 1.00 94.00 101 GLY A CA 1
ATOM 806 C C . GLY A 1 101 ? -1.869 1.299 13.098 1.00 94.00 101 GLY A C 1
ATOM 807 O O . GLY A 1 101 ? -1.143 0.781 12.252 1.00 94.00 101 GLY A O 1
ATOM 808 N N . ASP A 1 102 ? -2.626 0.590 13.927 1.00 95.94 102 ASP A N 1
ATOM 809 C CA . ASP A 1 102 ? -2.705 -0.864 13.954 1.00 95.94 102 ASP A CA 1
ATOM 810 C C . ASP A 1 102 ? -3.604 -1.396 12.824 1.00 95.94 102 ASP A C 1
ATOM 812 O O . ASP A 1 102 ? -4.681 -0.859 12.526 1.00 95.94 102 ASP A O 1
ATOM 816 N N . VAL A 1 103 ? -3.158 -2.509 12.246 1.00 97.94 103 VAL A N 1
ATOM 817 C CA . VAL A 1 103 ? -3.787 -3.260 11.158 1.00 97.94 103 VAL A CA 1
ATOM 818 C C . VAL A 1 103 ? -4.303 -4.591 11.696 1.00 97.94 103 VAL A C 1
ATOM 820 O O . VAL A 1 103 ? -3.656 -5.250 12.511 1.00 97.94 103 VAL A O 1
ATOM 823 N N . SER A 1 104 ? -5.454 -5.037 11.197 1.00 98.00 104 SER A N 1
ATOM 824 C CA . SER A 1 104 ? -5.942 -6.397 11.437 1.00 98.00 104 SER A CA 1
ATOM 825 C C . SER A 1 104 ? -6.528 -7.049 10.199 1.00 98.00 104 SER A C 1
ATOM 827 O O . SER A 1 104 ? -6.994 -6.363 9.289 1.00 98.00 104 SER A O 1
ATOM 829 N N . GLY A 1 105 ? -6.548 -8.381 10.231 1.00 97.94 105 GLY A N 1
ATOM 830 C CA . GLY A 1 105 ? -7.011 -9.205 9.127 1.00 97.94 105 GLY A CA 1
ATOM 831 C C . GLY A 1 105 ? -5.942 -9.411 8.062 1.00 97.94 105 GLY A C 1
ATOM 832 O O . GLY A 1 105 ? -4.765 -9.081 8.254 1.00 97.94 105 GLY A O 1
ATOM 833 N N . THR A 1 106 ? -6.386 -9.973 6.943 1.00 98.19 106 THR A N 1
ATOM 834 C CA . THR A 1 106 ? -5.574 -10.227 5.756 1.00 98.19 106 THR A CA 1
ATOM 835 C C . THR A 1 106 ? -6.238 -9.577 4.553 1.00 98.19 106 THR A C 1
ATOM 837 O O . THR A 1 106 ? -7.454 -9.624 4.409 1.00 98.19 106 THR A O 1
ATOM 840 N N . THR A 1 107 ? -5.427 -8.966 3.698 1.00 98.75 107 THR A N 1
ATOM 841 C CA . THR A 1 107 ? -5.849 -8.321 2.455 1.00 98.75 107 THR A CA 1
ATOM 842 C C . THR A 1 107 ? -5.070 -8.919 1.291 1.00 98.75 107 THR A C 1
ATOM 844 O O . THR A 1 107 ? -3.847 -9.085 1.378 1.00 98.75 107 THR A O 1
ATOM 847 N N . LEU A 1 108 ? -5.777 -9.244 0.212 1.00 98.62 108 LEU A N 1
ATOM 848 C CA . LEU A 1 108 ? -5.183 -9.707 -1.034 1.00 98.62 108 LEU A CA 1
ATOM 849 C C . LEU A 1 108 ? -4.762 -8.509 -1.885 1.00 98.62 108 LEU A C 1
ATOM 851 O O . LEU A 1 108 ? -5.526 -7.570 -2.096 1.00 98.62 108 LEU A O 1
ATOM 855 N N . ILE A 1 109 ? -3.528 -8.555 -2.361 1.00 98.62 109 ILE A N 1
ATOM 856 C CA . ILE A 1 109 ? -2.902 -7.510 -3.153 1.00 98.62 109 ILE A CA 1
ATOM 857 C C . ILE A 1 109 ? -2.865 -7.961 -4.607 1.00 98.62 109 ILE A C 1
ATOM 859 O O . ILE A 1 109 ? -2.349 -9.039 -4.925 1.00 98.62 109 ILE A O 1
ATOM 863 N N . TYR A 1 110 ? -3.388 -7.107 -5.477 1.00 98.12 110 TYR A N 1
ATOM 864 C CA . TYR A 1 110 ? -3.283 -7.212 -6.924 1.00 98.12 110 TYR A CA 1
ATOM 865 C C . TYR A 1 110 ? -2.430 -6.065 -7.436 1.00 98.12 110 TYR A C 1
ATOM 867 O O . TYR A 1 110 ? -2.457 -4.962 -6.891 1.00 98.12 110 TYR A O 1
ATOM 875 N N . ILE A 1 111 ? -1.659 -6.340 -8.479 1.00 96.19 111 ILE A N 1
ATOM 876 C CA . ILE A 1 111 ? -0.711 -5.381 -9.028 1.00 96.19 111 ILE A CA 1
ATOM 877 C C . ILE A 1 111 ? -0.880 -5.372 -10.536 1.00 96.19 111 ILE A C 1
ATOM 879 O O . ILE A 1 111 ? -0.709 -6.402 -11.189 1.00 96.19 111 ILE A O 1
ATOM 883 N N . THR A 1 112 ? -1.190 -4.198 -11.066 1.00 92.75 112 THR A N 1
ATOM 884 C CA . THR A 1 112 ? -1.090 -3.889 -12.487 1.00 92.75 112 THR A CA 1
ATOM 885 C C . THR A 1 112 ? 0.243 -3.189 -12.687 1.00 92.75 112 THR A C 1
ATOM 887 O O . THR A 1 112 ? 0.480 -2.130 -12.110 1.00 92.75 112 THR A O 1
ATOM 890 N N . GLY A 1 113 ? 1.150 -3.783 -13.460 1.00 84.62 113 GLY A N 1
ATOM 891 C CA . GLY A 1 113 ? 2.473 -3.198 -13.620 1.00 84.62 113 GLY A CA 1
ATOM 892 C C . GLY A 1 113 ? 3.155 -3.499 -14.937 1.00 84.62 113 GLY A C 1
ATOM 893 O O . GLY A 1 113 ? 2.912 -4.529 -15.567 1.00 84.62 113 GLY A O 1
ATOM 894 N N . HIS A 1 114 ? 4.036 -2.588 -15.329 1.00 83.31 114 HIS A N 1
ATOM 895 C CA . HIS A 1 114 ? 4.868 -2.686 -16.522 1.00 83.31 114 HIS A CA 1
ATOM 896 C C . HIS A 1 114 ? 6.311 -2.275 -16.205 1.00 83.31 114 HIS A C 1
ATOM 898 O O . HIS A 1 114 ? 6.593 -1.718 -15.143 1.00 83.31 114 HIS A O 1
ATOM 904 N N . LEU A 1 115 ? 7.242 -2.610 -17.097 1.00 80.19 115 LEU A N 1
ATOM 905 C CA . LEU A 1 115 ? 8.626 -2.161 -16.980 1.00 80.19 115 LEU A CA 1
ATOM 906 C C . LEU A 1 115 ? 8.763 -0.689 -17.365 1.00 80.19 115 LEU A C 1
ATOM 908 O O . LEU A 1 115 ? 8.086 -0.223 -18.282 1.00 80.19 115 LEU A O 1
ATOM 912 N N . GLU A 1 116 ? 9.699 0.003 -16.721 1.00 72.69 116 GLU A N 1
ATOM 913 C CA . GLU A 1 116 ? 10.135 1.319 -17.174 1.00 72.69 116 GLU A CA 1
ATOM 914 C C . GLU A 1 116 ? 10.699 1.233 -18.599 1.00 72.69 116 GLU A C 1
ATOM 916 O O . GLU A 1 116 ? 11.458 0.315 -18.950 1.00 72.69 116 GLU A O 1
ATOM 921 N N . LYS A 1 117 ? 10.336 2.206 -19.443 1.00 60.41 117 LYS A N 1
ATOM 922 C CA . LYS A 1 117 ? 10.897 2.323 -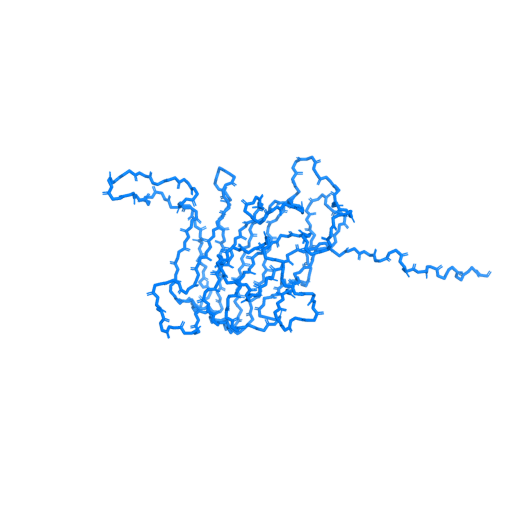20.793 1.00 60.41 117 LYS A CA 1
ATOM 923 C C . LYS A 1 117 ? 12.419 2.479 -20.665 1.00 60.41 117 LYS A C 1
ATOM 925 O O . LYS A 1 117 ? 12.890 3.500 -20.182 1.00 60.41 117 LYS A O 1
ATOM 930 N N . ASN A 1 118 ? 13.161 1.473 -21.144 1.00 53.28 118 ASN A N 1
ATOM 931 C CA . ASN A 1 118 ? 14.633 1.350 -21.175 1.00 53.28 118 ASN A CA 1
ATOM 932 C C . ASN A 1 118 ? 15.326 0.639 -19.992 1.00 53.28 118 ASN A C 1
ATOM 934 O O . ASN A 1 118 ? 16.540 0.455 -20.061 1.00 53.28 118 ASN A O 1
ATOM 938 N N . ASN A 1 119 ? 14.608 0.132 -18.981 1.00 54.28 119 ASN A N 1
ATOM 939 C CA . ASN A 1 119 ? 15.208 -0.626 -17.868 1.00 54.28 119 ASN A CA 1
ATOM 940 C C . ASN A 1 119 ? 14.748 -2.096 -17.847 1.00 54.28 119 ASN A C 1
ATOM 942 O O . ASN A 1 119 ? 13.887 -2.513 -17.078 1.00 54.28 119 ASN A O 1
ATOM 946 N N . ILE A 1 120 ? 15.366 -2.913 -18.709 1.00 51.72 120 ILE A N 1
ATOM 947 C CA . ILE A 1 120 ? 15.092 -4.364 -18.822 1.00 51.72 120 ILE A CA 1
ATOM 948 C C . ILE A 1 120 ? 15.827 -5.169 -17.730 1.00 51.72 120 ILE A C 1
ATOM 950 O O . ILE A 1 120 ? 15.501 -6.326 -17.459 1.00 51.72 120 ILE A O 1
ATOM 954 N N . LYS A 1 121 ? 16.834 -4.581 -17.076 1.00 53.84 121 LYS A N 1
ATOM 955 C CA . LYS A 1 121 ? 17.669 -5.279 -16.095 1.00 53.84 121 LYS A CA 1
ATOM 956 C C . LYS A 1 121 ? 17.334 -4.808 -14.689 1.00 53.84 121 LYS A C 1
ATOM 958 O O . LYS A 1 121 ? 17.536 -3.650 -14.351 1.00 53.84 121 LYS A O 1
ATOM 963 N N . ALA A 1 122 ? 16.863 -5.736 -13.862 1.00 54.59 122 ALA A N 1
ATOM 964 C CA . ALA A 1 122 ? 16.848 -5.536 -12.424 1.00 54.59 122 ALA A CA 1
ATOM 965 C C . ALA A 1 122 ? 18.306 -5.345 -11.977 1.00 54.59 122 ALA A C 1
ATOM 967 O O . ALA A 1 122 ? 19.127 -6.228 -12.228 1.00 54.59 122 ALA A O 1
ATOM 968 N N . ASP A 1 123 ? 18.638 -4.204 -11.375 1.00 54.97 123 ASP A N 1
ATOM 969 C CA . ASP A 1 123 ? 19.997 -3.940 -10.911 1.00 54.97 123 ASP A CA 1
ATOM 970 C C . ASP A 1 123 ? 20.335 -4.913 -9.775 1.00 54.97 123 ASP A C 1
ATOM 972 O O . ASP A 1 123 ? 19.893 -4.775 -8.635 1.00 54.97 123 ASP A O 1
ATOM 976 N N . THR A 1 124 ? 21.085 -5.962 -10.107 1.00 53.91 124 THR A N 1
ATOM 977 C CA . THR A 1 124 ? 21.505 -6.987 -9.152 1.00 53.91 124 THR A CA 1
ATOM 978 C C . THR A 1 124 ? 22.641 -6.526 -8.246 1.00 53.91 124 THR A C 1
ATOM 980 O O . THR A 1 124 ? 22.985 -7.264 -7.329 1.00 53.91 124 THR A O 1
ATOM 983 N N . SER A 1 125 ? 23.221 -5.343 -8.484 1.00 52.97 125 SER A N 1
ATOM 984 C CA . SER A 1 125 ? 24.343 -4.806 -7.707 1.00 52.97 125 SER A CA 1
ATOM 985 C C . SER A 1 125 ? 23.912 -3.967 -6.498 1.00 52.97 125 SER A C 1
ATOM 987 O O . SER A 1 125 ? 24.695 -3.789 -5.565 1.00 52.97 125 SER A O 1
ATOM 989 N N . ALA A 1 126 ? 22.661 -3.496 -6.472 1.00 57.03 126 ALA A N 1
ATOM 990 C CA . ALA A 1 126 ? 22.125 -2.716 -5.363 1.00 57.03 126 ALA A CA 1
ATOM 991 C C . ALA A 1 126 ? 21.941 -3.564 -4.090 1.00 57.03 126 ALA A C 1
ATOM 993 O O . ALA A 1 126 ? 21.501 -4.717 -4.150 1.00 57.03 126 ALA A O 1
ATOM 994 N N . LEU A 1 127 ? 22.217 -2.970 -2.918 1.00 57.06 127 LEU A N 1
ATOM 995 C CA . LEU A 1 127 ? 21.955 -3.610 -1.625 1.00 57.06 127 LEU A CA 1
ATOM 996 C C . LEU A 1 127 ? 20.504 -4.108 -1.566 1.00 57.06 127 LEU A C 1
ATOM 998 O O . LEU A 1 127 ? 19.560 -3.362 -1.822 1.00 57.06 127 LEU A O 1
ATOM 1002 N N . THR A 1 128 ? 20.297 -5.349 -1.126 1.00 60.53 128 THR A N 1
ATOM 1003 C CA . THR A 1 128 ? 18.968 -5.980 -1.023 1.00 60.53 128 THR A CA 1
ATOM 1004 C C . THR A 1 128 ? 17.964 -5.160 -0.195 1.00 60.53 128 THR A C 1
ATOM 1006 O O . THR A 1 128 ? 16.755 -5.307 -0.366 1.00 60.53 128 THR A O 1
ATOM 1009 N N . SER A 1 129 ? 18.454 -4.284 0.694 1.00 56.94 129 SER A N 1
ATOM 1010 C CA . SER A 1 129 ? 17.667 -3.383 1.546 1.00 56.94 129 SER A CA 1
ATOM 1011 C C . SER A 1 129 ? 17.069 -2.168 0.823 1.00 56.94 129 SER A C 1
ATOM 1013 O O . SER A 1 129 ? 16.136 -1.560 1.353 1.00 56.94 129 SER A O 1
ATOM 1015 N N . VAL A 1 130 ? 17.549 -1.810 -0.373 1.00 64.19 130 VAL A N 1
ATOM 1016 C CA . VAL A 1 130 ? 17.017 -0.706 -1.206 1.00 64.19 130 VAL A CA 1
ATOM 1017 C C . VAL A 1 130 ? 16.300 -1.188 -2.465 1.00 64.19 130 VAL A C 1
ATOM 1019 O O . VAL A 1 130 ? 15.610 -0.405 -3.104 1.00 64.19 130 VAL A O 1
ATOM 1022 N N . ARG A 1 131 ? 16.390 -2.482 -2.786 1.00 76.56 131 ARG A N 1
ATOM 1023 C CA . ARG A 1 131 ? 15.709 -3.068 -3.946 1.00 76.56 131 ARG A CA 1
ATOM 1024 C C . ARG A 1 131 ? 14.206 -3.202 -3.745 1.00 76.56 131 ARG A C 1
ATOM 1026 O O . ARG A 1 131 ? 13.753 -3.476 -2.627 1.00 76.56 131 ARG A O 1
ATOM 1033 N N . GLY A 1 132 ? 13.464 -3.124 -4.844 1.00 86.00 132 GLY A N 1
ATOM 1034 C CA . GLY A 1 132 ? 12.011 -3.262 -4.919 1.00 86.00 132 GLY A CA 1
ATOM 1035 C C . GLY A 1 132 ? 11.219 -1.975 -4.712 1.00 86.00 132 GLY A C 1
ATOM 1036 O O . GLY A 1 132 ? 11.785 -0.914 -4.483 1.00 86.00 132 GLY A O 1
ATOM 1037 N N . LEU A 1 133 ? 9.893 -2.107 -4.761 1.00 90.69 133 LEU A N 1
ATOM 1038 C CA . LEU A 1 133 ? 8.936 -1.003 -4.635 1.00 90.69 133 LEU A CA 1
ATOM 1039 C C . LEU A 1 133 ? 8.154 -1.116 -3.327 1.00 90.69 133 LEU A C 1
ATOM 1041 O O . LEU A 1 133 ? 7.531 -2.153 -3.072 1.00 90.69 133 LEU A O 1
ATOM 1045 N N . SER A 1 134 ? 8.202 -0.081 -2.488 1.00 93.44 134 SER A N 1
ATOM 1046 C CA . SER A 1 134 ? 7.415 -0.014 -1.254 1.00 93.44 134 SER A CA 1
ATOM 1047 C C . SER A 1 134 ? 5.959 0.251 -1.616 1.00 93.44 134 SER A C 1
ATOM 1049 O O . SER A 1 134 ? 5.652 1.266 -2.230 1.00 93.44 134 SER A O 1
ATOM 1051 N N . LEU A 1 135 ? 5.053 -0.659 -1.259 1.00 96.44 135 LEU A N 1
ATOM 1052 C CA . LEU A 1 135 ? 3.627 -0.505 -1.574 1.00 96.44 135 LEU A CA 1
ATOM 1053 C C . LEU A 1 135 ? 2.819 -0.119 -0.344 1.00 96.44 135 LEU A C 1
ATOM 1055 O O . LEU A 1 135 ? 1.886 0.675 -0.427 1.00 96.44 135 LEU A O 1
ATOM 1059 N N . ILE A 1 136 ? 3.154 -0.698 0.810 1.00 97.81 136 ILE A N 1
ATOM 1060 C CA . ILE A 1 136 ? 2.373 -0.523 2.034 1.00 97.81 136 ILE A CA 1
ATOM 1061 C C . ILE A 1 136 ? 3.319 -0.273 3.193 1.00 97.81 136 ILE A C 1
ATOM 1063 O O . ILE A 1 136 ? 4.208 -1.085 3.451 1.00 97.81 136 ILE A O 1
ATOM 1067 N N . GLN A 1 137 ? 3.082 0.805 3.935 1.00 96.12 137 GLN A N 1
ATOM 1068 C CA . GLN A 1 137 ? 3.805 1.092 5.166 1.00 96.12 137 GLN A CA 1
ATOM 1069 C C . GLN A 1 137 ? 2.860 1.200 6.352 1.00 96.12 137 GLN A C 1
ATOM 1071 O O . GLN A 1 137 ? 1.785 1.790 6.251 1.00 96.12 137 GLN A O 1
ATOM 1076 N N . VAL A 1 138 ? 3.261 0.636 7.490 1.00 95.75 138 VAL A N 1
ATOM 1077 C CA . VAL A 1 138 ? 2.440 0.601 8.707 1.00 95.75 138 VAL A CA 1
ATOM 1078 C C . VAL A 1 138 ? 3.252 1.058 9.909 1.00 95.75 138 VAL A C 1
ATOM 1080 O O . VAL A 1 138 ? 4.257 0.436 10.253 1.00 95.75 138 VAL A O 1
ATOM 1083 N N . SER A 1 139 ? 2.807 2.120 10.582 1.00 92.69 139 SER A N 1
ATOM 1084 C CA . SER A 1 139 ? 3.467 2.628 11.792 1.00 92.69 139 SER A CA 1
ATOM 1085 C C . SER A 1 139 ? 3.121 1.838 13.058 1.00 92.69 139 SER A C 1
ATOM 1087 O O . SER A 1 139 ? 3.887 1.863 14.020 1.00 92.69 139 SER A O 1
ATOM 1089 N N . GLY A 1 140 ? 1.962 1.174 13.084 1.00 92.06 140 GLY A N 1
ATOM 1090 C CA . GLY A 1 140 ? 1.472 0.415 14.233 1.00 92.06 140 GLY A CA 1
ATOM 1091 C C . GLY A 1 140 ? 1.743 -1.087 14.153 1.00 92.06 140 GLY A C 1
ATOM 1092 O O . GLY A 1 140 ? 2.626 -1.577 13.444 1.00 92.06 140 GLY A O 1
ATOM 1093 N N . LYS A 1 141 ? 0.969 -1.849 14.925 1.00 93.94 141 LYS A N 1
ATOM 1094 C CA . LYS A 1 141 ? 1.023 -3.312 14.944 1.00 93.94 141 LYS A CA 1
ATOM 1095 C C . LYS A 1 141 ? 0.398 -3.882 13.678 1.00 93.94 141 LYS A C 1
ATOM 1097 O O . LYS A 1 141 ? -0.725 -3.543 13.319 1.00 93.94 141 LYS A O 1
ATOM 1102 N N . VAL A 1 142 ? 1.097 -4.825 13.062 1.00 95.62 142 VAL A N 1
ATOM 1103 C CA . VAL A 1 142 ? 0.617 -5.583 11.908 1.00 95.62 142 VAL A CA 1
ATOM 1104 C C . VAL A 1 142 ? 1.246 -6.971 11.922 1.00 95.62 142 VAL A C 1
ATOM 1106 O O . VAL A 1 142 ? 2.317 -7.174 12.500 1.00 95.62 142 VAL A O 1
ATOM 1109 N N . ASN A 1 143 ? 0.563 -7.945 11.327 1.00 94.56 143 ASN A N 1
ATOM 1110 C CA . ASN A 1 143 ? 1.128 -9.268 11.110 1.00 94.56 143 ASN A CA 1
ATOM 1111 C C . ASN A 1 143 ? 1.879 -9.284 9.768 1.00 94.56 143 ASN A C 1
ATOM 1113 O O . ASN A 1 143 ? 1.403 -8.718 8.788 1.00 94.56 143 ASN A O 1
ATOM 1117 N N . GLN A 1 144 ? 3.006 -9.994 9.684 1.00 92.44 144 GLN A N 1
ATOM 1118 C CA . GLN A 1 144 ? 3.744 -10.193 8.426 1.00 92.44 144 GLN A CA 1
ATOM 1119 C C . GLN A 1 144 ? 2.863 -10.764 7.290 1.00 92.44 144 GLN A C 1
ATOM 1121 O O . GLN A 1 144 ? 3.148 -10.552 6.118 1.00 92.44 144 GLN A O 1
ATOM 1126 N N . ASN A 1 145 ? 1.766 -11.441 7.631 1.00 93.50 145 ASN A N 1
ATOM 1127 C CA . ASN A 1 145 ? 0.793 -12.025 6.711 1.00 93.50 145 ASN A CA 1
ATOM 1128 C C . ASN A 1 145 ? -0.475 -11.171 6.502 1.00 93.50 145 ASN A C 1
ATOM 1130 O O . ASN A 1 145 ? -1.448 -11.670 5.931 1.00 93.50 145 ASN A O 1
ATOM 1134 N N . SER A 1 146 ? -0.511 -9.921 6.976 1.00 97.38 146 SER A N 1
ATOM 1135 C CA . SER A 1 146 ? -1.673 -9.033 6.808 1.00 97.38 146 SER A CA 1
ATOM 1136 C C . SER A 1 146 ? -1.882 -8.571 5.367 1.00 97.38 146 SER A C 1
ATOM 1138 O O . SER A 1 146 ? -3.011 -8.270 4.991 1.00 97.38 146 SER A O 1
ATOM 1140 N N . PHE A 1 147 ? -0.835 -8.578 4.545 1.00 98.44 147 PHE A N 1
ATOM 1141 C CA . PHE A 1 147 ? -0.912 -8.265 3.121 1.00 98.44 147 PHE A CA 1
ATOM 1142 C C . PHE A 1 147 ? -0.212 -9.364 2.330 1.00 98.44 147 PHE A C 1
ATOM 1144 O O . PHE A 1 147 ? 0.913 -9.745 2.659 1.00 98.44 147 PHE A O 1
ATOM 1151 N N . LYS A 1 148 ? -0.885 -9.907 1.315 1.00 97.75 148 LYS A N 1
ATOM 1152 C CA . LYS A 1 148 ? -0.370 -11.010 0.493 1.00 97.75 148 LYS A CA 1
ATOM 1153 C C . LYS A 1 148 ? -0.743 -10.796 -0.958 1.00 97.75 148 LYS A C 1
ATOM 1155 O O . LYS A 1 148 ? -1.873 -10.417 -1.233 1.00 97.75 148 LYS A O 1
ATOM 1160 N N . LEU A 1 149 ? 0.158 -11.106 -1.886 1.00 98.06 149 LEU A N 1
ATOM 1161 C CA . LEU A 1 149 ? -0.227 -11.198 -3.295 1.00 98.06 149 LEU A CA 1
ATOM 1162 C C . LEU A 1 149 ? -1.291 -12.283 -3.459 1.00 98.06 149 LEU A C 1
ATOM 1164 O O . LEU A 1 149 ? -1.123 -13.376 -2.914 1.00 98.06 149 LEU A O 1
ATOM 1168 N N . ALA A 1 150 ? -2.345 -11.998 -4.226 1.00 95.50 150 ALA A N 1
ATOM 1169 C CA . ALA A 1 150 ? -3.459 -12.928 -4.430 1.00 95.50 150 ALA A CA 1
ATOM 1170 C C . ALA A 1 150 ? -2.994 -14.315 -4.914 1.00 95.50 150 ALA A C 1
ATOM 1172 O O . ALA A 1 150 ? -3.487 -15.334 -4.440 1.00 95.50 150 ALA A O 1
ATOM 1173 N N . ASN A 1 151 ? -1.970 -14.342 -5.773 1.00 93.44 151 ASN A N 1
ATOM 1174 C CA . ASN A 1 151 ? -1.391 -15.562 -6.346 1.00 93.44 151 ASN A CA 1
ATOM 1175 C C . ASN A 1 151 ? -0.014 -15.921 -5.750 1.00 93.44 151 ASN A C 1
ATOM 1177 O O . ASN A 1 151 ? 0.726 -16.722 -6.317 1.00 93.44 151 ASN A O 1
ATOM 1181 N N . GLY A 1 152 ? 0.387 -15.289 -4.641 1.00 94.25 152 GLY A N 1
ATOM 1182 C CA . GLY A 1 152 ? 1.698 -15.470 -3.999 1.00 94.25 152 GLY A CA 1
ATOM 1183 C C . GLY A 1 152 ? 2.881 -14.814 -4.728 1.00 94.25 152 GLY A C 1
ATOM 1184 O O . GLY A 1 152 ? 3.823 -14.373 -4.072 1.00 94.25 152 GLY A O 1
ATOM 1185 N N . TYR A 1 153 ? 2.816 -14.681 -6.053 1.00 94.12 153 TYR A N 1
ATOM 1186 C CA . TYR A 1 153 ? 3.766 -13.935 -6.877 1.00 94.12 153 TYR A CA 1
ATOM 1187 C C . TYR A 1 153 ? 3.056 -13.237 -8.046 1.00 94.12 153 TYR A C 1
ATOM 1189 O O . TYR A 1 153 ? 1.913 -13.560 -8.375 1.00 94.12 153 TYR A O 1
ATOM 1197 N N . ILE A 1 154 ? 3.753 -12.300 -8.688 1.00 93.06 154 ILE A N 1
ATOM 1198 C CA . ILE A 1 154 ? 3.379 -11.743 -9.992 1.00 93.06 154 ILE A CA 1
ATOM 1199 C C . ILE A 1 154 ? 4.547 -11.853 -10.975 1.00 93.06 154 ILE A C 1
ATOM 1201 O O . ILE A 1 154 ? 5.702 -12.048 -10.585 1.00 93.06 154 ILE A O 1
ATOM 1205 N N . THR A 1 155 ? 4.241 -11.661 -12.249 1.00 88.88 155 THR A N 1
ATOM 1206 C CA . THR A 1 155 ? 5.212 -11.386 -13.310 1.00 88.88 155 THR A CA 1
ATOM 1207 C C . THR A 1 155 ? 4.907 -10.010 -13.880 1.00 88.88 155 THR A C 1
ATOM 1209 O O . THR A 1 155 ? 3.746 -9.710 -14.151 1.00 88.88 155 THR A O 1
ATOM 1212 N N . ILE A 1 156 ? 5.928 -9.181 -14.070 1.00 84.56 156 I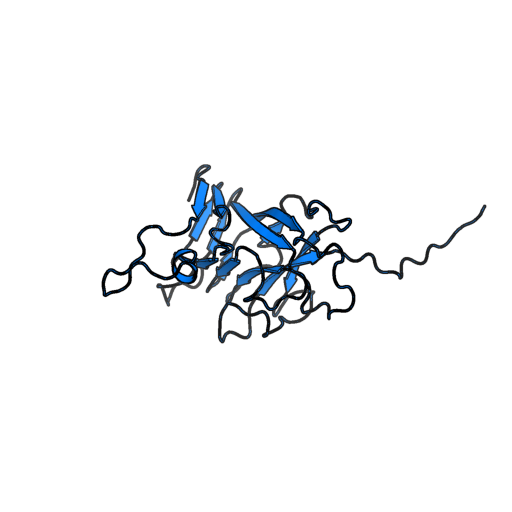LE A N 1
ATOM 1213 C CA . ILE A 1 156 ? 5.778 -7.889 -14.747 1.00 84.56 156 ILE A CA 1
ATOM 1214 C C . ILE A 1 156 ? 6.020 -8.116 -16.238 1.00 84.56 156 ILE A C 1
ATOM 1216 O O . ILE A 1 156 ? 6.985 -8.784 -16.607 1.00 84.56 156 ILE A O 1
ATOM 1220 N N . SER A 1 157 ? 5.142 -7.590 -17.093 1.00 78.31 157 SER A N 1
ATOM 1221 C CA . SER A 1 157 ? 5.265 -7.772 -18.544 1.00 78.31 157 SER A CA 1
ATOM 1222 C C . SER A 1 157 ? 6.627 -7.279 -19.045 1.00 78.31 157 SER A C 1
ATOM 1224 O O . SER A 1 157 ? 7.054 -6.177 -18.705 1.00 78.31 157 SER A O 1
ATOM 1226 N N . GLY A 1 158 ? 7.319 -8.112 -19.826 1.00 73.56 158 GLY A N 1
ATOM 1227 C CA . GLY A 1 158 ? 8.678 -7.844 -20.310 1.00 73.56 158 GLY A CA 1
ATOM 1228 C C . GLY A 1 158 ? 9.807 -8.223 -19.341 1.00 73.56 158 GLY A C 1
ATOM 1229 O O . GLY A 1 158 ? 10.972 -8.111 -19.714 1.00 73.56 158 GLY A O 1
ATOM 1230 N N . SER A 1 159 ? 9.498 -8.700 -18.129 1.00 78.19 159 SER A N 1
ATOM 1231 C CA . SER A 1 159 ? 10.485 -9.156 -17.143 1.00 78.19 159 SER A CA 1
ATOM 1232 C C . SER A 1 159 ? 10.531 -10.686 -17.032 1.00 78.19 159 SER A C 1
ATOM 1234 O O . SER A 1 159 ? 9.477 -11.317 -16.930 1.00 78.19 159 SER A O 1
ATOM 1236 N N . PRO A 1 160 ? 11.726 -11.307 -16.967 1.00 79.31 160 PRO A N 1
ATOM 1237 C CA . PRO A 1 160 ? 11.861 -12.748 -16.745 1.00 79.31 160 PRO A CA 1
ATOM 1238 C C . PRO A 1 160 ? 11.709 -13.154 -15.267 1.00 79.31 160 PRO A C 1
ATOM 1240 O O . PRO A 1 160 ? 11.764 -14.342 -14.946 1.00 79.31 160 PRO A O 1
ATOM 1243 N N . TYR A 1 161 ? 11.565 -12.195 -14.347 1.00 82.94 161 TYR A N 1
ATOM 1244 C CA . TYR A 1 161 ? 11.585 -12.460 -12.910 1.00 82.94 161 TYR A CA 1
ATOM 1245 C C . TYR A 1 161 ? 10.190 -12.718 -12.334 1.00 82.94 161 TYR A C 1
ATOM 1247 O O . TYR A 1 161 ? 9.188 -12.132 -12.747 1.00 82.94 161 TYR A O 1
ATOM 1255 N N . LYS A 1 162 ? 10.148 -13.560 -11.296 1.00 89.75 162 LYS A N 1
ATOM 1256 C CA . LYS A 1 162 ? 9.012 -13.621 -10.370 1.00 89.75 162 LYS A CA 1
ATOM 1257 C C . LYS A 1 162 ? 9.175 -12.529 -9.328 1.00 89.75 162 LYS A C 1
ATOM 1259 O O . LYS A 1 162 ? 10.263 -12.368 -8.782 1.00 89.75 162 LYS A O 1
ATOM 1264 N N . TYR A 1 163 ? 8.091 -11.840 -9.005 1.00 90.94 163 TYR A N 1
ATOM 1265 C CA . TYR A 1 163 ? 8.070 -10.820 -7.966 1.00 90.94 163 TYR A CA 1
ATOM 1266 C C . TYR A 1 163 ? 7.171 -11.261 -6.821 1.00 90.94 163 TYR A C 1
ATOM 1268 O O . TYR A 1 163 ? 6.063 -11.746 -7.048 1.00 90.94 163 TYR A O 1
ATOM 1276 N N . ILE A 1 164 ? 7.645 -11.083 -5.592 1.00 93.75 164 ILE A N 1
ATOM 1277 C CA . ILE A 1 164 ? 6.915 -11.414 -4.366 1.00 93.75 164 ILE A CA 1
ATOM 1278 C C . ILE A 1 164 ? 6.787 -10.184 -3.473 1.00 93.75 164 ILE A C 1
ATOM 1280 O O . ILE A 1 164 ? 7.599 -9.263 -3.553 1.00 93.75 164 ILE A O 1
ATOM 1284 N N . LEU A 1 165 ? 5.785 -10.186 -2.598 1.00 94.44 165 LEU A N 1
ATOM 1285 C CA . LEU A 1 165 ? 5.626 -9.166 -1.565 1.00 94.44 165 LEU A CA 1
ATOM 1286 C C . LEU A 1 165 ? 6.332 -9.635 -0.289 1.00 94.44 165 LEU A C 1
ATOM 1288 O O . LEU A 1 165 ? 5.916 -10.619 0.324 1.00 94.44 165 LEU A O 1
ATOM 1292 N N . LYS A 1 166 ? 7.404 -8.948 0.107 1.00 92.44 166 LYS A N 1
ATOM 1293 C CA . LYS A 1 166 ? 8.134 -9.215 1.354 1.00 92.44 166 LYS A CA 1
ATOM 1294 C C . LYS A 1 166 ? 7.797 -8.167 2.400 1.00 92.44 166 LYS A C 1
ATOM 1296 O O . LYS A 1 166 ? 7.686 -6.994 2.070 1.00 92.44 166 LYS A O 1
ATOM 1301 N N . ALA A 1 167 ? 7.686 -8.581 3.658 1.00 91.69 167 ALA A N 1
ATOM 1302 C CA . ALA A 1 167 ? 7.483 -7.662 4.773 1.00 91.69 167 ALA A CA 1
ATOM 1303 C C . ALA A 1 167 ? 8.789 -7.448 5.545 1.00 91.69 167 ALA A C 1
ATOM 1305 O O . ALA A 1 167 ? 9.381 -8.405 6.049 1.00 91.69 167 ALA A O 1
ATOM 1306 N N . TYR A 1 168 ? 9.198 -6.195 5.680 1.00 89.00 168 TYR A N 1
ATOM 1307 C CA . TYR A 1 168 ? 10.323 -5.748 6.492 1.00 89.00 168 TYR A CA 1
ATOM 1308 C C . TYR A 1 168 ? 9.782 -4.994 7.700 1.00 89.00 168 TYR A C 1
ATOM 1310 O O . TYR A 1 168 ? 8.869 -4.191 7.556 1.00 89.00 168 TYR A O 1
ATOM 1318 N N . GLY A 1 169 ? 10.306 -5.233 8.896 1.00 84.94 169 GLY A N 1
ATOM 1319 C CA . GLY A 1 169 ? 9.799 -4.579 10.097 1.00 84.94 169 GLY A CA 1
ATOM 1320 C C . GLY A 1 169 ? 10.526 -4.991 11.374 1.00 84.94 169 GLY A C 1
ATOM 1321 O O . GLY A 1 169 ? 11.347 -5.906 11.362 1.00 84.94 169 GLY A O 1
ATOM 1322 N N . PRO A 1 170 ? 10.207 -4.366 12.522 1.00 75.06 170 PRO A N 1
ATOM 1323 C CA . PRO A 1 170 ? 10.901 -4.604 13.790 1.00 75.06 170 PRO A CA 1
ATOM 1324 C C . PRO A 1 170 ? 10.863 -6.060 14.275 1.00 75.06 170 PRO A C 1
ATOM 1326 O O . PRO A 1 170 ? 11.697 -6.460 15.082 1.00 75.06 170 PRO A O 1
ATOM 1329 N N . LYS A 1 171 ? 9.874 -6.836 13.813 1.00 72.12 171 LYS A N 1
ATOM 1330 C CA . LYS A 1 171 ? 9.679 -8.257 14.139 1.00 72.12 171 LYS A CA 1
ATOM 1331 C C . LYS A 1 171 ? 9.587 -9.143 12.891 1.00 72.12 171 LYS A C 1
ATOM 1333 O O . LYS A 1 171 ? 9.036 -10.236 12.979 1.00 72.12 171 LYS A O 1
ATOM 1338 N N . SER A 1 172 ? 10.026 -8.667 11.724 1.00 66.75 172 SER A N 1
ATOM 1339 C CA . SER A 1 172 ? 10.026 -9.505 10.523 1.00 66.75 172 SER A CA 1
ATOM 1340 C C . SER A 1 172 ? 11.139 -10.543 10.585 1.00 66.75 172 SER A C 1
ATOM 1342 O O . SER A 1 172 ? 12.206 -10.280 11.132 1.00 66.75 172 SER A O 1
ATOM 1344 N N . ASN A 1 173 ? 10.931 -11.679 9.917 1.00 59.38 173 ASN A N 1
ATOM 1345 C CA . ASN A 1 173 ? 12.011 -12.639 9.647 1.00 59.38 173 ASN A CA 1
ATOM 1346 C C . ASN A 1 173 ? 13.061 -12.091 8.654 1.00 59.38 173 ASN A C 1
ATOM 1348 O O . ASN A 1 173 ? 14.094 -12.714 8.429 1.00 59.38 173 ASN A O 1
ATOM 1352 N N . HIS A 1 174 ? 12.781 -10.942 8.035 1.00 59.75 174 HIS A N 1
ATOM 1353 C CA . HIS A 1 174 ? 13.688 -10.200 7.163 1.00 59.75 174 HIS A CA 1
ATOM 1354 C C . HIS A 1 174 ? 14.377 -9.054 7.931 1.00 59.75 174 HIS A C 1
ATOM 1356 O O . HIS A 1 174 ? 13.988 -8.735 9.054 1.00 59.75 174 HIS A O 1
ATOM 1362 N N . SER A 1 175 ? 15.417 -8.449 7.342 1.00 59.88 175 SER A N 1
ATOM 1363 C CA . SER A 1 175 ? 16.203 -7.361 7.949 1.00 59.88 175 SER A CA 1
ATOM 1364 C C . SER A 1 175 ? 15.344 -6.182 8.438 1.00 59.88 175 SER A C 1
ATOM 1366 O O . SER A 1 175 ? 14.234 -5.967 7.955 1.00 59.88 175 SER A O 1
ATOM 1368 N N . LYS A 1 176 ? 15.887 -5.368 9.356 1.00 62.25 176 LYS A N 1
ATOM 1369 C CA . LYS A 1 176 ? 15.262 -4.102 9.790 1.00 62.25 176 LYS A CA 1
ATOM 1370 C C . LYS A 1 176 ? 14.964 -3.187 8.587 1.00 62.25 176 LYS A C 1
ATOM 1372 O O . LYS A 1 176 ? 15.664 -3.248 7.575 1.00 62.25 176 LYS A O 1
ATOM 1377 N N . THR A 1 177 ? 13.939 -2.343 8.706 1.00 61.19 177 THR A N 1
ATOM 1378 C CA . THR A 1 177 ? 13.550 -1.367 7.675 1.00 61.19 177 THR A CA 1
ATOM 1379 C C . THR A 1 177 ? 14.663 -0.357 7.395 1.00 61.19 177 THR A C 1
ATOM 1381 O O . THR A 1 177 ? 15.323 0.117 8.320 1.00 61.19 177 THR A O 1
ATOM 1384 N N . ASN A 1 178 ? 14.858 -0.005 6.118 1.00 65.81 178 ASN A N 1
ATOM 1385 C CA . ASN A 1 178 ? 15.744 1.095 5.733 1.00 65.81 178 ASN A CA 1
ATOM 1386 C C . ASN A 1 178 ? 15.005 2.431 5.920 1.00 65.81 178 ASN A C 1
ATOM 1388 O O . ASN A 1 178 ? 13.952 2.647 5.322 1.00 65.81 178 ASN A O 1
ATOM 1392 N N . THR A 1 179 ? 15.556 3.335 6.729 1.00 64.44 179 THR A N 1
ATOM 1393 C CA . THR A 1 179 ? 14.990 4.670 6.977 1.00 64.44 179 THR A CA 1
ATOM 1394 C C . THR A 1 179 ? 14.945 5.554 5.733 1.00 64.44 179 THR A C 1
ATOM 1396 O O . THR A 1 179 ? 14.086 6.423 5.657 1.00 64.44 179 THR A O 1
ATOM 1399 N N . GLU A 1 180 ? 15.803 5.313 4.737 1.00 66.50 180 GLU A N 1
ATOM 1400 C CA . GLU A 1 180 ? 15.775 6.023 3.444 1.00 66.50 180 GLU A CA 1
ATOM 1401 C C . GLU A 1 180 ? 14.540 5.675 2.597 1.00 66.50 180 GLU A C 1
ATOM 1403 O O . GLU A 1 180 ? 14.245 6.342 1.609 1.00 66.50 180 GLU A O 1
ATOM 1408 N N . GLN A 1 181 ? 13.811 4.624 2.980 1.00 70.62 181 GLN A N 1
ATOM 1409 C CA . GLN A 1 181 ? 12.603 4.153 2.306 1.00 70.62 181 GLN A CA 1
ATOM 1410 C C . GLN A 1 181 ? 11.332 4.516 3.087 1.00 70.62 181 GLN A C 1
ATOM 1412 O O . GLN A 1 181 ? 10.276 3.948 2.843 1.00 70.62 181 GLN A O 1
ATOM 1417 N N . ASN A 1 182 ? 11.406 5.438 4.047 1.00 81.81 182 ASN A N 1
ATOM 1418 C CA . ASN A 1 182 ? 10.289 5.770 4.924 1.00 81.81 182 ASN A CA 1
ATOM 1419 C C . ASN A 1 182 ? 9.402 6.893 4.360 1.00 81.81 182 ASN A C 1
ATOM 1421 O O . ASN A 1 182 ? 9.841 8.036 4.249 1.00 81.81 182 ASN A O 1
ATOM 1425 N N . LEU A 1 183 ? 8.136 6.584 4.081 1.00 82.81 183 LEU A N 1
ATOM 1426 C CA . LEU A 1 183 ? 7.100 7.554 3.706 1.00 82.81 183 LEU A CA 1
ATOM 1427 C C . LEU A 1 183 ? 6.251 8.012 4.906 1.00 82.81 183 LEU A C 1
ATOM 1429 O O . LEU A 1 183 ? 5.469 8.952 4.790 1.00 82.81 183 LEU A O 1
ATOM 1433 N N . LEU A 1 184 ? 6.403 7.384 6.077 1.00 81.31 184 LEU A N 1
ATOM 1434 C CA . LEU A 1 184 ? 5.669 7.720 7.305 1.00 81.31 184 LEU A CA 1
ATOM 1435 C C . LEU A 1 184 ? 6.317 8.865 8.111 1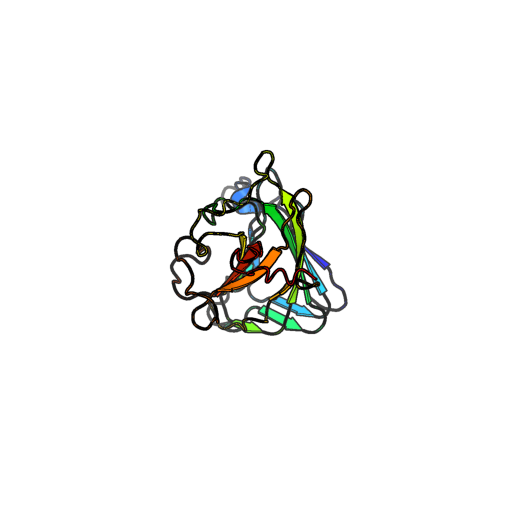.00 81.31 184 LEU A C 1
ATOM 1437 O O . LEU A 1 184 ? 5.874 9.155 9.225 1.00 81.31 184 LEU A O 1
ATOM 1441 N N . GLY A 1 185 ? 7.351 9.519 7.572 1.00 78.12 185 GLY A N 1
ATOM 1442 C CA . GLY A 1 185 ? 8.036 10.654 8.197 1.00 78.12 185 GLY A CA 1
ATOM 1443 C C . GLY A 1 185 ? 9.057 10.235 9.259 1.00 78.12 185 GLY A C 1
ATOM 1444 O O . GLY A 1 185 ? 9.932 9.412 9.007 1.00 78.12 185 GLY A O 1
ATOM 1445 N N . GLU A 1 186 ? 8.976 10.810 10.461 1.00 69.69 186 GLU A N 1
ATOM 1446 C CA . GLU A 1 186 ? 9.988 10.612 11.515 1.00 69.69 186 GLU A CA 1
ATOM 1447 C C . GLU A 1 186 ? 9.925 9.242 12.207 1.00 69.69 186 GLU A C 1
ATOM 1449 O O . GLU A 1 186 ? 10.830 8.886 12.969 1.00 69.69 186 GLU A O 1
ATOM 1454 N N . ASN A 1 187 ? 8.877 8.445 11.968 1.00 70.81 187 ASN A N 1
ATOM 1455 C CA . ASN A 1 187 ? 8.744 7.156 12.634 1.00 70.81 187 ASN A CA 1
ATOM 1456 C C . ASN A 1 187 ? 9.769 6.145 12.104 1.00 70.81 187 ASN A C 1
ATOM 1458 O O . ASN A 1 187 ? 9.585 5.563 11.041 1.00 70.81 187 ASN A O 1
ATOM 1462 N N . LYS A 1 188 ? 10.810 5.871 12.890 1.00 71.50 188 LYS A N 1
ATOM 1463 C CA . LYS A 1 188 ? 11.870 4.911 12.539 1.00 71.50 188 LYS A CA 1
ATOM 1464 C C . LYS A 1 188 ? 11.468 3.441 12.725 1.00 71.50 188 LYS A C 1
ATOM 1466 O O . LYS A 1 188 ? 12.190 2.561 12.268 1.00 71.50 188 LYS A O 1
ATOM 1471 N N . ASN A 1 189 ? 10.331 3.172 13.370 1.00 82.94 189 ASN A N 1
ATOM 1472 C CA . ASN A 1 189 ? 9.820 1.829 13.639 1.00 82.94 189 ASN A CA 1
ATOM 1473 C C . ASN A 1 189 ? 8.514 1.602 12.872 1.00 82.94 189 ASN A C 1
ATOM 1475 O O . ASN A 1 189 ? 7.427 1.902 13.365 1.00 82.94 189 ASN A O 1
ATOM 1479 N N . PHE A 1 190 ? 8.625 1.051 11.670 1.00 90.06 190 PHE A N 1
ATOM 1480 C CA . PHE A 1 190 ? 7.484 0.774 10.805 1.00 90.06 190 PHE A CA 1
ATOM 1481 C C . PHE A 1 190 ? 7.649 -0.568 10.101 1.00 90.06 190 PHE A C 1
ATOM 1483 O O . PHE A 1 190 ? 8.737 -1.141 10.075 1.00 90.06 190 PHE A O 1
ATOM 1490 N N . TRP A 1 191 ? 6.555 -1.075 9.550 1.00 93.44 191 TRP A N 1
ATOM 1491 C CA . TRP A 1 191 ? 6.577 -2.179 8.604 1.00 93.44 191 TRP A CA 1
ATOM 1492 C C . TRP A 1 191 ? 6.534 -1.644 7.181 1.00 93.44 191 TRP A C 1
ATOM 1494 O O . TRP A 1 191 ? 5.764 -0.729 6.912 1.00 93.44 191 TRP A O 1
ATOM 1504 N N . ASP A 1 192 ? 7.313 -2.243 6.289 1.00 93.19 192 ASP A N 1
ATOM 1505 C CA . ASP A 1 192 ? 7.350 -1.975 4.853 1.00 93.19 192 ASP A CA 1
ATOM 1506 C C . ASP A 1 192 ? 7.061 -3.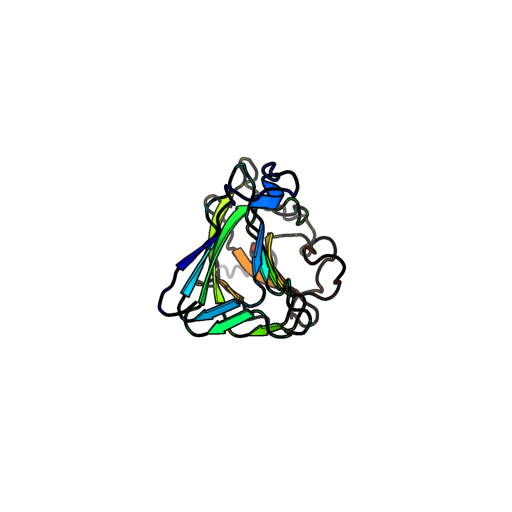276 4.095 1.00 93.19 192 ASP A C 1
ATOM 1508 O O . ASP A 1 192 ? 7.830 -4.239 4.174 1.00 93.19 192 ASP A O 1
ATOM 1512 N N . PHE A 1 193 ? 5.934 -3.325 3.386 1.00 95.00 193 PHE A N 1
ATOM 1513 C CA . PHE A 1 193 ? 5.590 -4.421 2.488 1.00 95.00 193 PHE A CA 1
ATOM 1514 C C . PHE A 1 193 ? 6.004 -4.035 1.074 1.00 95.00 193 PHE A C 1
ATOM 1516 O O . PHE A 1 193 ? 5.398 -3.170 0.432 1.00 95.00 193 PHE A O 1
ATOM 1523 N N . ARG A 1 194 ? 7.046 -4.711 0.597 1.00 92.88 194 ARG A N 1
ATOM 1524 C CA . ARG A 1 194 ? 7.775 -4.352 -0.608 1.00 92.88 194 ARG A CA 1
ATOM 1525 C C . ARG A 1 194 ? 7.652 -5.414 -1.683 1.00 92.88 194 ARG A C 1
ATOM 1527 O O . ARG A 1 194 ? 7.916 -6.592 -1.431 1.00 92.88 194 ARG A O 1
ATOM 1534 N N . LEU A 1 195 ? 7.302 -4.996 -2.893 1.00 93.38 195 LEU A N 1
ATOM 1535 C CA . LEU A 1 195 ? 7.371 -5.843 -4.075 1.00 93.38 195 LEU A CA 1
ATOM 1536 C C . LEU A 1 195 ? 8.834 -5.987 -4.503 1.00 93.38 195 LEU A C 1
ATOM 1538 O O . LEU A 1 195 ? 9.495 -4.993 -4.794 1.00 93.38 195 LEU A O 1
ATOM 1542 N N . GLN A 1 196 ? 9.343 -7.213 -4.557 1.00 89.12 196 GLN A N 1
ATOM 1543 C CA . GLN A 1 196 ? 10.738 -7.492 -4.897 1.00 89.12 196 GLN A CA 1
ATOM 1544 C C . GLN A 1 196 ? 10.877 -8.661 -5.870 1.00 89.12 196 GLN A C 1
ATOM 1546 O O . GLN A 1 196 ? 10.124 -9.631 -5.749 1.00 89.12 196 GLN A O 1
ATOM 1551 N N . PRO A 1 197 ? 11.873 -8.630 -6.776 1.00 86.81 197 PRO A N 1
ATOM 1552 C CA . PRO A 1 197 ? 12.203 -9.788 -7.586 1.00 86.81 197 PRO A CA 1
ATOM 1553 C C . PRO A 1 197 ? 12.765 -10.902 -6.695 1.00 86.81 197 PRO A C 1
ATOM 1555 O O . PRO A 1 197 ? 13.528 -10.664 -5.752 1.00 86.81 197 PRO A O 1
ATOM 1558 N N . VAL A 1 198 ? 12.400 -12.138 -7.011 1.00 84.62 198 VAL A N 1
ATOM 1559 C CA . VAL A 1 198 ? 13.066 -13.329 -6.495 1.00 84.62 198 VAL A CA 1
ATOM 1560 C C . VAL A 1 198 ? 14.298 -13.552 -7.358 1.00 84.62 198 VAL A C 1
ATOM 1562 O O . VAL A 1 198 ? 14.187 -13.934 -8.523 1.00 84.62 198 VAL A O 1
ATOM 1565 N N . LEU A 1 199 ? 15.472 -13.290 -6.790 1.00 71.75 199 LEU A N 1
ATOM 1566 C CA . LEU A 1 199 ? 16.723 -13.751 -7.375 1.00 71.75 199 LEU A CA 1
ATOM 1567 C C . LEU A 1 199 ? 16.828 -15.243 -7.075 1.00 71.75 199 LEU A C 1
ATOM 1569 O O . LEU A 1 199 ? 16.680 -15.653 -5.925 1.00 71.75 199 LEU A O 1
ATOM 1573 N N . LEU A 1 200 ? 17.036 -16.053 -8.108 1.00 58.53 200 LEU A N 1
ATOM 1574 C CA . LEU A 1 200 ? 17.499 -17.415 -7.896 1.00 58.53 200 LEU A CA 1
ATOM 1575 C C . LEU A 1 200 ? 18.939 -17.296 -7.401 1.00 58.53 200 LEU A C 1
ATOM 1577 O O . LEU A 1 200 ? 19.768 -16.713 -8.098 1.00 58.53 200 LEU A O 1
ATOM 1581 N N . ASP A 1 201 ? 19.218 -17.792 -6.196 1.00 48.88 201 ASP A N 1
ATOM 1582 C CA . ASP A 1 201 ? 20.590 -17.873 -5.712 1.00 48.88 201 ASP A CA 1
ATOM 1583 C C . ASP A 1 201 ? 21.416 -18.685 -6.716 1.00 48.88 201 ASP A C 1
ATOM 1585 O O . ASP A 1 201 ? 21.102 -19.843 -7.026 1.00 48.88 201 ASP A O 1
ATOM 1589 N N . SER A 1 202 ? 22.506 -18.080 -7.188 1.00 43.09 202 SER A N 1
ATOM 1590 C CA . SER A 1 202 ? 23.540 -18.717 -8.010 1.00 43.09 202 SER A CA 1
ATOM 1591 C C . SER A 1 202 ? 24.188 -19.933 -7.324 1.00 43.09 202 SER A C 1
ATOM 1593 O O . SER A 1 202 ? 24.939 -20.664 -7.961 1.00 43.09 202 SER A O 1
ATOM 1595 N N . ASP A 1 203 ? 23.874 -20.179 -6.048 1.00 41.62 203 ASP A N 1
ATOM 1596 C CA . ASP A 1 203 ? 24.359 -21.301 -5.239 1.00 41.62 203 ASP A CA 1
ATOM 1597 C C . ASP A 1 203 ? 23.482 -22.556 -5.298 1.00 41.62 203 ASP A C 1
ATOM 1599 O O . ASP A 1 203 ? 23.720 -23.530 -4.575 1.00 41.62 203 ASP A O 1
ATOM 1603 N N . SER A 1 204 ? 22.527 -22.609 -6.228 1.00 40.03 204 SER A N 1
ATOM 1604 C CA . SER A 1 204 ? 21.996 -23.891 -6.690 1.00 40.03 204 SER A CA 1
ATOM 1605 C C . SER A 1 204 ? 23.109 -24.625 -7.442 1.00 40.03 204 SER A C 1
ATOM 1607 O O . SER A 1 204 ? 23.132 -24.640 -8.670 1.00 40.03 204 SER A O 1
ATOM 1609 N N . LYS A 1 205 ? 24.071 -25.207 -6.710 1.00 37.25 205 LYS A N 1
ATOM 1610 C CA . LYS A 1 205 ? 25.046 -26.155 -7.246 1.00 37.25 205 LYS A CA 1
ATOM 1611 C C . LYS A 1 205 ? 24.255 -27.212 -7.995 1.00 37.25 205 LYS A C 1
ATOM 1613 O O . LYS A 1 205 ? 23.681 -28.117 -7.389 1.00 37.25 205 LYS A O 1
ATOM 1618 N N . VAL A 1 206 ? 24.232 -27.083 -9.314 1.00 40.12 206 VAL A N 1
ATOM 1619 C CA . VAL A 1 206 ? 23.823 -28.140 -10.218 1.00 40.12 206 VAL A CA 1
ATOM 1620 C C . VAL A 1 206 ? 24.796 -29.280 -9.946 1.00 40.12 206 VAL A C 1
ATOM 1622 O O . VAL A 1 206 ? 25.915 -29.304 -10.454 1.00 40.12 206 VAL A O 1
ATOM 1625 N N . LYS A 1 207 ? 24.408 -30.218 -9.076 1.00 39.81 207 LYS A N 1
ATOM 1626 C CA . LYS A 1 207 ? 24.983 -31.556 -9.109 1.00 39.81 207 LYS A CA 1
ATOM 1627 C C . LYS A 1 207 ? 24.503 -32.152 -10.423 1.00 39.81 207 LYS A C 1
ATOM 1629 O O . LYS A 1 207 ? 23.444 -32.766 -10.477 1.00 39.81 207 LYS A O 1
ATOM 1634 N N . ASN A 1 208 ? 25.270 -31.909 -11.482 1.00 38.97 208 ASN A N 1
ATOM 1635 C CA . ASN A 1 208 ? 25.226 -32.730 -12.678 1.00 38.97 208 ASN A CA 1
ATOM 1636 C C . ASN A 1 208 ? 25.544 -34.154 -12.222 1.00 38.97 208 ASN A C 1
ATOM 1638 O O . ASN A 1 208 ? 26.701 -34.496 -11.985 1.00 38.97 208 ASN A O 1
ATOM 1642 N N . ILE A 1 209 ? 24.505 -34.961 -12.037 1.00 49.25 209 ILE A N 1
ATOM 1643 C CA . ILE A 1 209 ? 24.637 -36.408 -12.085 1.00 49.25 209 ILE A CA 1
ATOM 1644 C C . ILE A 1 209 ? 24.602 -36.713 -13.579 1.00 49.25 209 ILE A C 1
ATOM 1646 O O . ILE A 1 209 ? 23.537 -36.713 -14.194 1.00 49.25 209 ILE A O 1
ATOM 1650 N N . VAL A 1 210 ? 25.784 -36.819 -14.180 1.00 43.84 210 VAL A N 1
ATOM 1651 C CA . VAL A 1 210 ? 25.922 -37.356 -15.536 1.00 43.84 210 VAL A CA 1
ATOM 1652 C C . VAL A 1 210 ? 25.784 -38.888 -15.430 1.00 43.84 210 VAL A C 1
ATOM 1654 O O . VAL A 1 210 ? 26.248 -39.423 -14.419 1.00 43.84 210 VAL A O 1
ATOM 1657 N N . PRO A 1 211 ? 25.109 -39.559 -16.388 1.00 53.88 211 PRO A N 1
ATOM 1658 C CA . PRO A 1 211 ? 24.862 -41.006 -16.371 1.00 53.88 211 PRO A CA 1
ATOM 1659 C C . PRO A 1 211 ? 26.119 -41.873 -16.275 1.00 53.88 211 PRO A C 1
ATOM 1661 O O . PRO A 1 211 ? 27.169 -41.451 -16.813 1.00 53.88 211 PRO A O 1
#

Organism: Bartonella grahamii (NCBI:txid33045)

Radius of gyration: 18.25 Å; chains: 1; bounding box: 47×72×41 Å

Sequence (211 aa):
MQNNTKWTLKTSTNKKSQNEQLLDIAQRVRSDISVLNINDSSIVFEEPTEDHYHTLHIGSGRPNTKKVYNATGKAEIHFNVEWSDSAAVNKQKADHLLIHGDVSGTTLIYITGHLEKNNIKADTSALTSVRGLSLIQVSGKVNQNSFKLANGYITISGSPYKYILKAYGPKSNHSKTNTEQNLLGENKNFWDFRLQPVLLDSDSKVKNIVP

InterPro domains:
  IPR006315 Outer membrane autotransporter barrel domain [TIGR01414] (65-170)
  IPR011050 Pectin lyase fold/virulence factor [SSF51126] (34-169)
  IPR012332 Autotransporter, pectate lyase C-like domain superfamily [G3DSA:2.160.20.20] (1-182)
  IPR043990 Autochaperone domain type 1 [PF18883] (31-165)

pLDDT: mean 84.77, std 15.88, range [37.25, 98.75]

Foldseek 3Di:
DEDAEEAEQDQAPQDADPVSHDDDSLVRLEAEEQADAFENYEYEYDPADPLHAHEYEWNPPDVPDQERAHYYHAAEYEKEAAADWLDQQVPGSIYAYEYEHAYDDAYEYHYDYAYDDPPLDRPPPDDPLRTFHFHYKHLYDDDQRNYFHPVQWDDHPSHPFTKGWGKAFPPGPDHHHDPSNDPPPPRSGMITTGIHTDDDPPPPPPPPPDD

Secondary structure (DSSP, 8-state):
--SS-EEEE---SS-B-TTSPBPPHHHHSEEEES-EEEEEEEEEEPPPBTTB--EEEESTT-TT-SEEEEEEEEEEEEEEEEE-TT--GGG--B-EEEE-SEEES-EEEEEEEEE-TT--S--TTS-TTT-SEEEEEESS---TTSEEETTS-EE-BT--SEEEEEEESTT-SSPPPPGGG-SSTT--S-EEEEEEE-PPPTT--------